Protein AF-A0A1B0F0K8-F1 (afdb_monomer)

pLDDT: mean 89.71, std 10.14, range [42.47, 98.62]

Structure (mmCIF, N/CA/C/O backbone):
data_AF-A0A1B0F0K8-F1
#
_entry.id   AF-A0A1B0F0K8-F1
#
loop_
_atom_site.group_PDB
_atom_site.id
_atom_site.type_symbol
_atom_site.label_atom_id
_atom_site.label_alt_id
_atom_site.label_comp_id
_atom_site.label_asym_id
_atom_site.label_entity_id
_atom_site.label_seq_id
_atom_site.pdbx_PDB_ins_code
_atom_site.Cartn_x
_atom_site.Cartn_y
_atom_site.Cartn_z
_atom_site.occupancy
_atom_site.B_iso_or_equiv
_atom_site.auth_seq_id
_atom_site.auth_comp_id
_atom_site.auth_asym_id
_atom_site.auth_atom_id
_atom_site.pdbx_PDB_model_num
ATOM 1 N N . MET A 1 1 ? -13.727 15.154 19.100 1.00 82.81 1 MET A N 1
ATOM 2 C CA . MET A 1 1 ? -13.568 14.903 17.652 1.00 82.81 1 MET A CA 1
ATOM 3 C C . MET A 1 1 ? -14.805 15.362 16.891 1.00 82.81 1 MET A C 1
ATOM 5 O O . MET A 1 1 ? -14.712 16.396 16.251 1.00 82.81 1 MET A O 1
ATOM 9 N N . ILE A 1 2 ? -15.970 14.728 17.078 1.00 89.94 2 ILE A N 1
ATOM 10 C CA . ILE A 1 2 ? -17.225 15.090 16.383 1.00 89.94 2 ILE A CA 1
ATOM 11 C C . ILE A 1 2 ? -17.597 16.583 16.475 1.00 89.94 2 ILE A C 1
ATOM 13 O O . ILE A 1 2 ? -17.963 17.176 15.470 1.00 89.94 2 ILE A O 1
ATOM 17 N N . GLU A 1 3 ? -17.458 17.245 17.629 1.00 91.06 3 GLU A N 1
ATOM 18 C CA . GLU A 1 3 ? -17.758 18.691 17.726 1.00 91.06 3 GLU A CA 1
ATOM 19 C C . GLU A 1 3 ? -16.834 19.572 16.865 1.00 91.06 3 GLU A C 1
ATOM 21 O O . GLU A 1 3 ? -17.256 20.600 16.334 1.00 91.06 3 GLU A O 1
ATOM 26 N N . LEU A 1 4 ? -15.578 19.157 16.672 1.00 90.75 4 LEU A N 1
ATOM 27 C CA . LEU A 1 4 ? -14.660 19.832 15.755 1.00 90.75 4 LEU A CA 1
ATOM 28 C C . LEU A 1 4 ? -15.060 19.571 14.297 1.00 90.75 4 LEU A C 1
ATOM 30 O O . LEU A 1 4 ? -15.037 20.496 13.492 1.00 90.75 4 LEU A O 1
ATOM 34 N N . GLU A 1 5 ? -15.479 18.350 13.966 1.00 88.75 5 GLU A N 1
ATOM 35 C CA . GLU A 1 5 ? -15.989 18.017 12.629 1.00 88.75 5 GLU A CA 1
ATOM 36 C C . GLU A 1 5 ? -17.256 18.807 12.294 1.00 88.75 5 GLU A C 1
ATOM 38 O O . GLU A 1 5 ? -17.310 19.439 11.243 1.00 88.75 5 GLU A O 1
ATOM 43 N N . LYS A 1 6 ? -18.218 18.893 13.224 1.00 92.81 6 LYS A N 1
ATOM 44 C CA . LYS A 1 6 ? -19.415 19.742 13.087 1.00 92.81 6 LYS A CA 1
ATOM 45 C C . LYS A 1 6 ? -19.054 21.196 12.797 1.00 92.81 6 LYS A C 1
ATOM 47 O O . LYS A 1 6 ? -19.719 21.857 12.004 1.00 92.81 6 LYS A O 1
ATOM 52 N N . LYS A 1 7 ? -17.999 21.711 13.436 1.00 94.06 7 LYS A N 1
ATOM 53 C CA . LYS A 1 7 ? -17.494 23.063 13.176 1.00 94.06 7 LYS A CA 1
ATOM 54 C C . LYS A 1 7 ? -16.867 23.176 11.783 1.00 94.06 7 LYS A C 1
ATOM 56 O O . LYS A 1 7 ? -17.118 24.168 11.105 1.00 94.06 7 LYS A O 1
ATOM 61 N N . ASN A 1 8 ? -16.076 22.189 11.368 1.00 93.56 8 ASN A N 1
ATOM 62 C CA . ASN A 1 8 ? -15.385 22.184 10.077 1.00 93.56 8 ASN A CA 1
ATOM 63 C C . ASN A 1 8 ? -16.353 22.052 8.892 1.00 9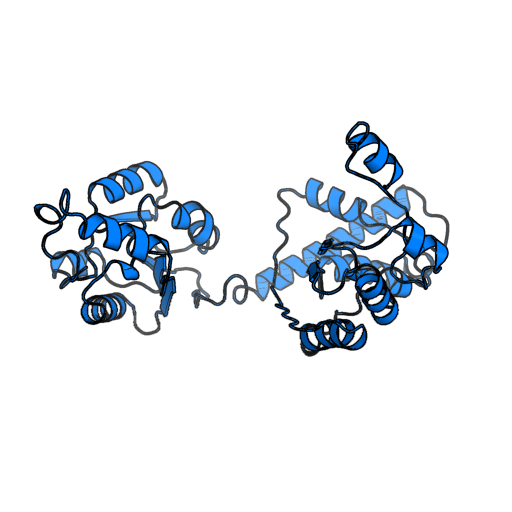3.56 8 ASN A C 1
ATOM 65 O O . ASN A 1 8 ? -16.135 22.683 7.864 1.00 93.56 8 ASN A O 1
ATOM 69 N N . PHE A 1 9 ? -17.439 21.294 9.053 1.00 93.31 9 PHE A N 1
ATOM 70 C CA . PHE A 1 9 ? -18.489 21.118 8.043 1.00 93.31 9 PHE A CA 1
ATOM 71 C C . PHE A 1 9 ? -19.683 22.063 8.234 1.00 93.31 9 PHE A C 1
ATOM 73 O O . PHE A 1 9 ? -20.750 21.864 7.649 1.00 93.31 9 PHE A O 1
ATOM 80 N N . LYS A 1 10 ? -19.531 23.121 9.040 1.00 92.69 10 LYS A N 1
ATOM 81 C CA . LYS A 1 10 ? -20.588 24.114 9.236 1.00 92.69 10 LYS A CA 1
ATOM 82 C C . LYS A 1 10 ? -20.924 24.792 7.901 1.00 92.69 10 LYS A C 1
ATOM 84 O O . LYS A 1 10 ? -20.078 25.459 7.316 1.00 92.69 10 LYS A O 1
ATOM 89 N N . GLY A 1 11 ? -22.179 24.669 7.467 1.00 92.88 11 GLY A N 1
ATOM 90 C CA . GLY A 1 11 ? -22.664 25.197 6.183 1.00 92.88 11 GLY A CA 1
ATOM 91 C C . GLY A 1 11 ? -22.640 24.186 5.031 1.00 92.88 11 GLY A C 1
ATOM 92 O O . GLY A 1 11 ? -23.011 24.533 3.914 1.00 92.88 11 GLY A O 1
ATOM 93 N N . CYS A 1 12 ? -22.229 22.940 5.281 1.00 94.06 12 CYS A N 1
ATOM 94 C CA . CYS A 1 12 ? -22.381 21.841 4.334 1.00 94.06 12 CYS A CA 1
ATOM 95 C C . CYS A 1 12 ? -23.703 21.103 4.595 1.00 94.06 12 CYS A C 1
ATOM 97 O O . CYS A 1 12 ? -23.729 20.125 5.333 1.00 94.06 12 CYS A O 1
ATOM 99 N N . ASP A 1 13 ? -24.793 21.524 3.946 1.00 94.12 13 ASP A N 1
ATOM 100 C CA . ASP A 1 13 ? -26.154 20.991 4.180 1.00 94.12 13 ASP A CA 1
ATOM 101 C C . ASP A 1 13 ? -26.323 19.484 3.891 1.00 94.12 13 ASP A C 1
ATOM 103 O O . ASP A 1 13 ? -27.336 18.884 4.239 1.00 94.12 13 ASP A O 1
ATOM 107 N N . ARG A 1 14 ? -25.336 18.863 3.234 1.00 94.06 14 ARG A N 1
ATOM 108 C CA . ARG A 1 14 ? -25.311 17.430 2.896 1.00 94.06 14 ARG A CA 1
ATOM 109 C C . ARG A 1 14 ? -24.416 16.594 3.816 1.00 94.06 14 ARG A C 1
ATOM 111 O O . ARG A 1 14 ? -24.177 15.430 3.513 1.00 94.06 14 ARG A O 1
ATOM 118 N N . VAL A 1 15 ? -23.889 17.176 4.894 1.00 93.94 15 VAL A N 1
ATOM 119 C CA . VAL A 1 15 ? -23.007 16.492 5.849 1.00 93.94 15 VAL A CA 1
ATOM 120 C C . VAL A 1 15 ? -23.616 16.562 7.245 1.00 93.94 15 VAL A C 1
ATOM 122 O O . VAL A 1 15 ? -23.884 17.641 7.766 1.00 93.94 15 VAL A O 1
ATOM 125 N N . SER A 1 16 ? -23.792 15.402 7.872 1.00 92.69 16 SER A N 1
ATOM 126 C CA . SER A 1 16 ? -24.176 15.268 9.279 1.00 92.69 16 SER A CA 1
ATOM 127 C C . SER A 1 16 ? -23.068 14.562 10.052 1.00 92.69 16 SER A C 1
ATOM 129 O O . SER A 1 16 ? -22.461 13.623 9.543 1.00 92.69 16 SER A O 1
ATOM 131 N N . CYS A 1 17 ? -22.809 14.990 11.287 1.00 93.88 17 CYS A N 1
ATOM 132 C CA . CYS A 1 17 ? -21.799 14.380 12.153 1.00 93.88 17 CYS A CA 1
ATOM 133 C C . CYS A 1 17 ? -22.466 13.868 13.432 1.00 93.88 17 CYS A C 1
ATOM 135 O O . CYS A 1 17 ? -23.046 14.651 14.188 1.00 93.88 17 CYS A O 1
ATOM 137 N N . GLU A 1 18 ? -22.344 12.571 13.692 1.00 93.06 18 GLU A N 1
ATOM 138 C CA . GLU A 1 18 ? -23.033 11.872 14.775 1.00 93.06 18 GLU A CA 1
ATOM 139 C C . GLU A 1 18 ? -22.034 11.152 15.683 1.00 93.06 18 GLU A C 1
ATOM 141 O O . GLU A 1 18 ? -21.024 10.625 15.223 1.00 93.06 18 GLU A O 1
ATOM 146 N N . VAL A 1 19 ? -22.324 11.112 16.986 1.00 93.06 19 VAL A N 1
ATOM 147 C CA . VAL A 1 19 ? -21.587 10.251 17.920 1.00 93.06 19 VAL A CA 1
ATOM 148 C C . VAL A 1 19 ? -22.237 8.873 17.888 1.00 93.06 19 VAL A C 1
ATOM 150 O O . VAL A 1 19 ? -23.424 8.739 18.197 1.00 93.06 19 VAL A O 1
ATOM 153 N N . LEU A 1 20 ? -21.460 7.857 17.520 1.00 93.75 20 LEU A N 1
ATOM 154 C CA . LEU A 1 20 ? -21.916 6.478 17.417 1.00 93.75 20 LEU A CA 1
ATOM 155 C C . LEU A 1 20 ? -20.818 5.520 17.878 1.00 93.75 20 LEU A C 1
ATOM 157 O O . LEU A 1 20 ? -19.682 5.621 17.422 1.00 93.75 20 LEU A O 1
ATOM 161 N N . ASP A 1 21 ? -21.179 4.572 18.741 1.00 94.00 21 ASP A N 1
ATOM 162 C CA . ASP A 1 21 ? -20.342 3.415 19.053 1.00 94.00 21 ASP A CA 1
ATOM 163 C C . ASP A 1 21 ? -20.849 2.203 18.267 1.00 94.00 21 ASP A C 1
ATOM 165 O O . ASP A 1 21 ? -21.848 1.575 18.629 1.00 94.00 21 ASP A O 1
ATOM 169 N N . ILE A 1 22 ? -20.163 1.899 17.165 1.00 96.06 22 ILE A N 1
ATOM 170 C CA . ILE A 1 22 ? -20.535 0.811 16.257 1.00 96.06 22 ILE A CA 1
ATOM 171 C C . ILE A 1 22 ? -20.359 -0.573 16.897 1.00 96.06 22 ILE A C 1
ATOM 173 O O . ILE A 1 22 ? -21.015 -1.515 16.466 1.00 96.06 22 ILE A O 1
ATOM 177 N N . GLY A 1 23 ? -19.519 -0.703 17.930 1.00 95.31 23 GLY A N 1
ATOM 178 C CA . GLY A 1 23 ? -19.240 -1.967 18.617 1.00 95.31 23 GLY A CA 1
ATOM 179 C C . GLY A 1 23 ? -20.294 -2.368 19.646 1.00 95.31 23 GLY A C 1
ATOM 180 O O . GLY A 1 23 ? -20.162 -3.405 20.286 1.00 95.31 23 GLY A O 1
ATOM 181 N N . THR A 1 24 ? -21.337 -1.557 19.826 1.00 95.44 24 THR A N 1
ATOM 182 C CA . THR A 1 24 ? -22.419 -1.816 20.781 1.00 95.44 24 THR A CA 1
ATOM 183 C C . THR A 1 24 ? -23.756 -1.936 20.067 1.00 95.44 24 THR A C 1
ATOM 185 O O . THR A 1 24 ? -23.932 -1.472 18.943 1.00 95.44 24 THR A O 1
ATOM 188 N N . LYS A 1 25 ? -24.744 -2.563 20.709 1.00 95.19 25 LYS A N 1
ATOM 189 C CA . LYS A 1 25 ? -26.082 -2.682 20.125 1.00 95.19 25 LYS A CA 1
ATOM 190 C C . LYS A 1 25 ? -26.710 -1.294 19.932 1.00 95.19 25 LYS A C 1
ATOM 192 O O . LYS A 1 25 ? -27.044 -0.621 20.906 1.00 95.19 25 LYS A O 1
ATOM 197 N N . ILE A 1 26 ? -26.941 -0.908 18.677 1.00 95.38 26 ILE A N 1
ATOM 198 C CA . ILE A 1 26 ? -27.631 0.341 18.332 1.00 95.38 26 ILE A CA 1
ATOM 199 C C . ILE A 1 26 ? -29.141 0.139 18.509 1.00 95.38 26 ILE A C 1
ATOM 201 O O . ILE A 1 26 ? -29.699 -0.883 18.102 1.00 95.38 26 ILE A O 1
ATOM 205 N N . SER A 1 27 ? -29.821 1.102 19.135 1.00 95.25 27 SER A N 1
ATOM 206 C CA . SER A 1 27 ? -31.276 1.047 19.302 1.00 95.25 27 SER A CA 1
ATOM 207 C C . SER A 1 27 ? -32.001 1.204 17.961 1.00 95.25 27 SER A C 1
ATOM 209 O O . SER A 1 27 ? -31.541 1.918 17.070 1.00 95.25 27 SER A O 1
ATOM 211 N N . GLU A 1 28 ? -33.180 0.591 17.825 1.00 94.12 28 GLU A N 1
ATOM 212 C CA . GLU A 1 28 ? -33.992 0.715 16.605 1.00 94.12 28 GLU A CA 1
ATOM 213 C C . GLU A 1 28 ? -34.338 2.169 16.276 1.00 94.12 28 GLU A C 1
ATOM 215 O O . GLU A 1 28 ? -34.367 2.546 15.108 1.00 94.12 28 GLU A O 1
ATOM 220 N N . GLN A 1 29 ? -34.577 2.995 17.300 1.00 95.38 29 GLN A N 1
ATOM 221 C CA . GLN A 1 29 ? -34.834 4.417 17.098 1.00 95.38 29 GLN A CA 1
ATOM 222 C C . GLN A 1 29 ? -33.603 5.117 16.516 1.00 95.38 29 GLN A C 1
ATOM 224 O O . GLN A 1 29 ? -33.733 5.827 15.528 1.00 95.38 29 GLN A O 1
ATOM 229 N N . LYS A 1 30 ? -32.401 4.855 17.050 1.00 95.38 30 LYS A N 1
ATOM 230 C CA . LYS A 1 30 ? -31.175 5.470 16.529 1.00 95.38 30 LYS A CA 1
ATOM 231 C C . LYS A 1 30 ? -30.869 5.010 15.101 1.00 95.38 30 LYS A C 1
ATOM 233 O O . LYS A 1 30 ? -30.434 5.829 14.301 1.00 95.38 30 LYS A O 1
ATOM 238 N N . LEU A 1 31 ? -31.131 3.745 14.760 1.00 94.06 31 LEU A N 1
ATOM 239 C CA . LEU A 1 31 ? -31.019 3.259 13.377 1.00 94.06 31 LEU A CA 1
ATOM 240 C C . LEU A 1 31 ? -31.997 3.985 12.441 1.00 94.06 31 LEU A C 1
ATOM 242 O O . LEU A 1 31 ? -31.607 4.394 11.353 1.00 94.06 31 LEU A O 1
ATOM 246 N N . LYS A 1 32 ? -33.248 4.198 12.872 1.00 94.25 32 LYS A N 1
ATOM 247 C CA . LYS A 1 32 ? -34.232 4.976 12.101 1.00 94.25 32 LYS A CA 1
ATOM 248 C C . LYS A 1 32 ? -33.798 6.428 11.912 1.00 94.25 32 LYS A C 1
ATOM 250 O O . LYS A 1 32 ? -33.956 6.951 10.815 1.00 94.25 32 LYS A O 1
ATOM 255 N N . ASP A 1 33 ? -33.244 7.046 12.953 1.00 94.88 33 ASP A N 1
ATOM 256 C CA . ASP A 1 33 ? -32.774 8.434 12.910 1.00 94.88 33 ASP A CA 1
ATOM 257 C C . ASP A 1 33 ? -31.558 8.598 11.982 1.00 94.88 33 ASP A C 1
ATOM 259 O O . ASP A 1 33 ? -31.454 9.598 11.278 1.00 94.88 33 ASP A O 1
ATOM 263 N N . LEU A 1 34 ? -30.645 7.617 11.965 1.00 95.06 34 LEU A N 1
ATOM 264 C CA . LEU A 1 34 ? -29.492 7.592 11.054 1.00 95.06 34 LEU A CA 1
ATOM 265 C C . LEU A 1 34 ? -29.902 7.305 9.603 1.00 95.06 34 LEU A C 1
ATOM 267 O O . LEU A 1 34 ? -29.275 7.812 8.675 1.00 95.06 34 LEU A O 1
ATOM 271 N N . GLY A 1 35 ? -30.942 6.495 9.409 1.00 95.06 35 GLY A N 1
ATOM 272 C CA . GLY A 1 35 ? -31.344 6.006 8.098 1.00 95.06 35 GLY A CA 1
ATOM 273 C C . GLY A 1 35 ? -30.415 4.910 7.571 1.00 95.06 35 GLY A C 1
ATOM 274 O O . GLY A 1 35 ? -29.741 4.213 8.327 1.00 95.06 35 GLY 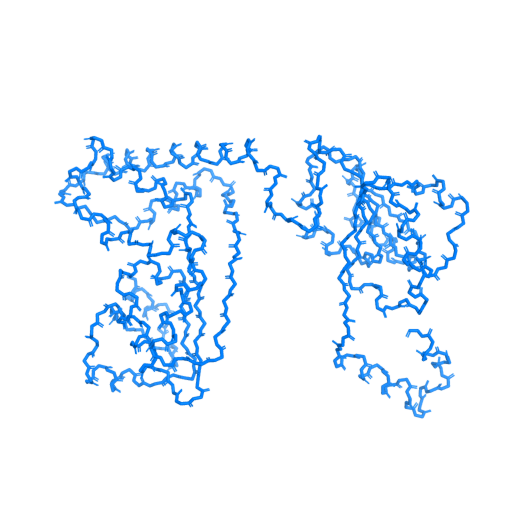A O 1
ATOM 275 N N . THR A 1 36 ? -30.421 4.732 6.249 1.00 97.19 36 THR A N 1
ATOM 276 C CA . THR A 1 36 ? -29.593 3.738 5.550 1.00 97.19 36 THR A CA 1
ATOM 277 C C . THR A 1 36 ? -28.805 4.388 4.424 1.00 97.19 36 THR A C 1
ATOM 279 O O . THR A 1 36 ? -29.229 5.388 3.838 1.00 97.19 36 THR A O 1
ATOM 282 N N . PHE A 1 37 ? -27.665 3.791 4.102 1.00 97.69 37 PHE A N 1
ATOM 283 C CA . PHE A 1 37 ? -26.666 4.330 3.195 1.00 97.69 37 PHE A CA 1
ATOM 284 C C . PHE A 1 37 ? -26.435 3.372 2.028 1.00 97.69 37 PHE A C 1
ATOM 286 O O . PHE A 1 37 ? -26.504 2.154 2.184 1.00 97.69 37 PHE A O 1
ATOM 293 N N . ASP A 1 38 ? -26.171 3.929 0.847 1.00 97.88 38 ASP A N 1
ATOM 294 C CA . ASP A 1 38 ? -25.771 3.140 -0.323 1.00 97.88 38 ASP A CA 1
ATOM 295 C C . ASP A 1 38 ? -24.350 2.573 -0.139 1.00 97.88 38 ASP A C 1
ATOM 297 O O . ASP A 1 38 ? -24.083 1.443 -0.534 1.00 97.88 38 ASP A O 1
ATOM 301 N N . HIS A 1 39 ? -23.475 3.326 0.540 1.00 97.69 39 HIS A N 1
ATOM 302 C CA . HIS A 1 39 ? -22.098 2.939 0.850 1.00 97.69 39 HIS A CA 1
ATOM 303 C C . HIS A 1 39 ? -21.762 3.271 2.308 1.00 97.69 39 HIS A C 1
ATOM 305 O O . HIS A 1 39 ? -21.989 4.400 2.752 1.00 97.69 39 HIS A O 1
ATOM 311 N N . VAL A 1 40 ? -21.166 2.326 3.038 1.00 97.62 40 VAL A N 1
ATOM 312 C CA . VAL A 1 40 ? -20.599 2.565 4.377 1.00 97.62 40 VAL A CA 1
ATOM 313 C C . VAL A 1 40 ? -19.085 2.399 4.334 1.00 97.62 40 VAL A C 1
ATOM 315 O O . VAL A 1 40 ? -18.571 1.340 3.992 1.00 97.62 40 VAL A O 1
ATOM 318 N N . MET A 1 41 ? -18.343 3.440 4.704 1.00 94.44 41 MET A N 1
ATOM 319 C CA . MET A 1 41 ? -16.879 3.421 4.655 1.00 94.44 41 MET A CA 1
ATOM 320 C C . MET A 1 41 ? -16.278 3.552 6.051 1.00 94.44 41 MET A C 1
ATOM 322 O O . MET A 1 41 ? -16.747 4.345 6.866 1.00 94.44 41 MET A O 1
ATOM 326 N N . SER A 1 42 ? -15.215 2.796 6.321 1.00 94.94 42 SER A N 1
ATOM 327 C CA . SER A 1 42 ? -14.453 2.897 7.564 1.00 94.94 42 SER A CA 1
ATOM 328 C C . SER A 1 42 ? -12.960 2.855 7.281 1.00 94.94 42 SER A C 1
ATOM 330 O O . SER A 1 42 ? -12.466 1.934 6.635 1.00 94.94 42 SER A O 1
ATOM 332 N N . PHE A 1 43 ? -12.233 3.840 7.804 1.00 91.38 43 PHE A N 1
ATOM 333 C CA . PHE A 1 43 ? -10.788 3.947 7.644 1.00 91.38 43 PHE A CA 1
ATOM 334 C C . PHE A 1 43 ? -10.132 4.017 9.013 1.00 91.38 43 PHE A C 1
ATOM 336 O O . PHE A 1 43 ? -10.382 4.933 9.791 1.00 91.38 43 PHE A O 1
ATOM 343 N N . PHE A 1 44 ? -9.288 3.034 9.301 1.00 88.25 44 PHE A N 1
ATOM 344 C CA . PHE A 1 44 ? -8.462 2.961 10.498 1.00 88.25 44 PHE A CA 1
ATOM 345 C C . PHE A 1 44 ? -9.231 3.115 11.828 1.00 88.25 44 PHE A C 1
ATOM 347 O O . PHE A 1 44 ? -8.701 3.652 12.801 1.00 88.25 44 PHE A O 1
ATOM 354 N N . CYS A 1 45 ? -10.467 2.601 11.877 1.00 89.56 45 CYS A N 1
ATOM 355 C CA . CYS A 1 45 ? -11.343 2.669 13.051 1.00 89.56 45 CYS A CA 1
ATOM 356 C C . CYS A 1 45 ? -11.681 1.286 13.641 1.00 89.56 45 CYS A C 1
ATOM 358 O O . CYS A 1 45 ? -11.556 1.070 14.844 1.00 89.56 45 CYS A O 1
ATOM 360 N N . LEU A 1 46 ? -12.069 0.309 12.819 1.00 93.25 46 LEU A N 1
ATOM 361 C CA . LEU A 1 46 ? -12.621 -0.944 13.353 1.00 93.25 46 LEU A CA 1
ATOM 362 C C . LEU A 1 46 ? -11.598 -1.823 14.088 1.00 93.25 46 LEU A C 1
ATOM 364 O O . LEU A 1 46 ? -12.011 -2.647 14.892 1.00 93.25 46 LEU A O 1
ATOM 368 N N . MET A 1 47 ? -10.284 -1.632 13.917 1.00 90.44 47 MET A N 1
ATOM 369 C CA . MET A 1 47 ? -9.273 -2.351 14.718 1.00 90.44 47 MET A CA 1
ATOM 370 C C . MET A 1 47 ? -9.332 -2.030 16.220 1.00 90.44 47 MET A C 1
ATOM 372 O O . MET A 1 47 ? -8.801 -2.790 17.027 1.00 90.44 47 MET A O 1
ATOM 376 N N . TRP A 1 48 ? -9.966 -0.916 16.593 1.00 89.50 48 TRP A N 1
ATOM 377 C CA . TRP A 1 48 ? -10.151 -0.496 17.981 1.00 89.50 48 TRP A CA 1
ATOM 378 C C . TRP A 1 48 ? -11.386 -1.131 18.630 1.00 89.50 48 TRP A C 1
ATOM 380 O O . TRP A 1 48 ? -11.564 -1.020 19.838 1.00 89.50 48 TRP A O 1
ATOM 390 N N . VAL A 1 49 ? -12.243 -1.795 17.848 1.00 92.88 49 VAL A N 1
ATOM 391 C CA . VAL A 1 49 ? -13.500 -2.371 18.333 1.00 92.88 49 VAL A CA 1
ATOM 392 C C . VAL A 1 49 ? -13.277 -3.836 18.731 1.00 92.88 49 VAL A C 1
ATOM 394 O O . VAL A 1 49 ? -12.897 -4.641 17.879 1.00 92.88 49 VAL A O 1
ATOM 397 N N . PRO A 1 50 ? -13.500 -4.235 19.993 1.00 90.88 50 PRO A N 1
ATOM 398 C CA . PRO A 1 50 ? -13.320 -5.629 20.399 1.00 90.88 50 PRO A CA 1
ATOM 399 C C . PRO A 1 50 ? -14.405 -6.550 19.823 1.00 90.88 50 PRO A C 1
ATOM 401 O O . PRO A 1 50 ? -14.091 -7.626 19.311 1.00 90.88 50 PRO A O 1
ATOM 404 N N . ASP A 1 51 ? -15.667 -6.116 19.848 1.00 94.81 51 ASP A N 1
ATOM 405 C CA . ASP A 1 51 ? -16.804 -6.886 19.336 1.00 94.81 51 ASP A CA 1
ATOM 406 C C . ASP A 1 51 ? -17.038 -6.614 17.841 1.00 94.81 51 ASP A C 1
ATOM 408 O O . ASP A 1 51 ? -17.823 -5.753 17.437 1.00 94.81 51 ASP A O 1
ATOM 412 N N . GLN A 1 52 ? -16.300 -7.347 17.006 1.00 94.81 52 GLN A N 1
ATOM 413 C CA . GLN A 1 52 ? -16.413 -7.251 15.549 1.00 94.81 52 GLN A CA 1
ATOM 414 C C . GLN A 1 52 ? -17.740 -7.798 15.014 1.00 94.81 52 GLN A C 1
ATOM 416 O O . GLN A 1 52 ? -18.206 -7.296 13.997 1.00 94.81 52 GLN A O 1
ATOM 421 N N . GLU A 1 53 ? -18.356 -8.789 15.668 1.00 96.12 53 GLU A N 1
ATOM 422 C CA . GLU A 1 53 ? -19.638 -9.346 15.208 1.00 96.12 53 GLU A CA 1
ATOM 423 C C . GLU A 1 53 ? -20.724 -8.272 15.301 1.00 96.12 53 GLU A C 1
ATOM 425 O O . GLU A 1 53 ? -21.337 -7.918 14.293 1.00 96.12 53 GLU A O 1
ATOM 430 N N . THR A 1 54 ? -20.873 -7.648 16.475 1.00 97.44 54 THR A N 1
ATOM 431 C CA . THR A 1 54 ? -21.826 -6.544 16.661 1.00 97.44 54 THR A CA 1
ATOM 432 C C . THR A 1 54 ? -21.530 -5.381 15.709 1.00 97.44 54 THR A C 1
ATOM 434 O O . THR A 1 54 ? -22.455 -4.815 15.120 1.00 97.44 54 THR A O 1
ATOM 437 N N . ALA A 1 55 ? -20.251 -5.043 15.501 1.00 97.56 55 ALA A N 1
ATOM 438 C CA . ALA A 1 55 ? -19.864 -3.981 14.576 1.00 97.56 55 ALA A CA 1
ATOM 439 C C . ALA A 1 55 ? -20.286 -4.266 13.129 1.00 97.56 55 ALA A C 1
ATOM 441 O O . ALA A 1 55 ? -20.900 -3.403 12.497 1.00 97.56 55 ALA A O 1
ATOM 442 N N . MET A 1 56 ? -20.007 -5.465 12.611 1.00 97.94 56 MET A N 1
ATOM 443 C CA . MET A 1 56 ? -20.371 -5.823 11.237 1.00 97.94 56 MET A CA 1
ATOM 444 C C . MET A 1 56 ? -21.884 -5.970 11.070 1.00 97.94 56 MET A C 1
ATOM 446 O O . MET A 1 56 ? -22.420 -5.509 10.065 1.00 97.94 56 MET A O 1
ATOM 450 N N . GLU A 1 57 ? -22.598 -6.518 12.059 1.00 97.94 57 GLU A N 1
ATOM 451 C CA . GLU A 1 57 ? -24.065 -6.554 12.048 1.00 97.94 57 GLU A CA 1
ATOM 452 C C . GLU A 1 57 ? -24.679 -5.152 11.986 1.00 97.94 57 GLU A C 1
ATOM 454 O O . GLU A 1 57 ? -25.664 -4.920 11.284 1.00 97.94 57 GLU A O 1
ATOM 459 N N . ASN A 1 58 ? -24.134 -4.208 12.753 1.00 98.19 58 ASN A N 1
ATOM 460 C CA . ASN A 1 58 ? -24.602 -2.830 12.743 1.00 98.19 58 ASN A CA 1
ATOM 461 C C . ASN A 1 58 ? -24.310 -2.146 11.407 1.00 98.19 58 ASN A C 1
ATOM 463 O O . ASN A 1 58 ? -25.187 -1.467 10.879 1.00 98.19 58 ASN A O 1
ATOM 467 N N . ILE A 1 59 ? -23.118 -2.354 10.838 1.00 98.19 59 ILE A N 1
ATOM 468 C CA . ILE A 1 59 ? -22.781 -1.861 9.497 1.00 98.19 59 ILE A CA 1
ATOM 469 C C . ILE A 1 59 ? -23.766 -2.435 8.472 1.00 98.19 59 ILE A C 1
ATOM 471 O O . ILE A 1 59 ? -24.329 -1.673 7.694 1.00 98.19 59 ILE A O 1
ATOM 475 N N . PHE A 1 60 ? -24.067 -3.735 8.528 1.00 97.94 60 PHE A N 1
ATOM 476 C CA . PHE A 1 60 ? -25.046 -4.368 7.641 1.00 97.94 60 PHE A CA 1
ATOM 477 C C . PHE A 1 60 ? -26.443 -3.745 7.762 1.00 97.94 60 PHE A C 1
ATOM 479 O O . PHE A 1 60 ? -27.065 -3.432 6.752 1.00 97.94 60 PHE A O 1
ATOM 486 N N . LYS A 1 61 ? -26.920 -3.475 8.985 1.00 97.38 61 LYS A N 1
ATOM 487 C CA . LYS A 1 61 ? -28.216 -2.803 9.228 1.00 97.38 61 LYS A CA 1
ATOM 488 C C . LYS A 1 61 ? -28.270 -1.372 8.681 1.00 97.38 61 LYS A C 1
ATOM 490 O O . LYS A 1 61 ? -29.362 -0.871 8.420 1.00 97.38 61 LYS A O 1
ATOM 495 N N . LEU A 1 62 ? -27.122 -0.710 8.547 1.00 97.56 62 LEU A N 1
ATOM 496 C CA . LEU A 1 62 ? -27.009 0.647 8.013 1.00 97.56 62 LEU A CA 1
ATOM 497 C C . LEU A 1 62 ? -26.869 0.674 6.484 1.00 97.56 62 LEU A C 1
ATOM 499 O O . LEU A 1 62 ? -27.037 1.736 5.891 1.00 97.56 62 LEU A O 1
ATOM 503 N N . VAL A 1 63 ? -26.595 -0.457 5.833 1.00 97.94 63 VAL A N 1
ATOM 504 C CA . VAL A 1 63 ? -26.471 -0.553 4.372 1.00 97.94 63 VAL A CA 1
ATOM 505 C C . VAL A 1 63 ? -27.833 -0.871 3.746 1.00 97.94 63 VAL A C 1
ATOM 507 O O . VAL A 1 63 ? -28.591 -1.712 4.231 1.00 97.94 63 VAL A O 1
ATOM 510 N N . LYS A 1 64 ? -28.180 -0.182 2.654 1.00 97.69 64 LYS A N 1
ATOM 511 C CA . LYS A 1 64 ? -29.395 -0.472 1.874 1.00 97.69 64 LYS A CA 1
ATOM 512 C C . LYS A 1 64 ? -29.301 -1.832 1.168 1.00 97.69 64 LYS A C 1
ATOM 514 O O . LYS A 1 64 ? -28.202 -2.271 0.838 1.00 97.69 64 LYS A O 1
ATOM 519 N N . PRO A 1 65 ? -30.432 -2.472 0.810 1.00 95.94 65 PRO A N 1
ATOM 520 C CA . PRO A 1 65 ? -30.409 -3.615 -0.101 1.00 95.94 65 PRO A CA 1
ATOM 521 C C . PRO A 1 65 ? -29.680 -3.271 -1.410 1.00 95.94 65 PRO A C 1
ATOM 523 O O . PRO A 1 65 ? -30.082 -2.346 -2.113 1.00 95.94 65 PRO A O 1
ATOM 526 N N . GLY A 1 66 ? -28.614 -4.011 -1.722 1.00 93.88 66 GLY A N 1
ATOM 527 C CA . GLY A 1 66 ? -27.759 -3.772 -2.893 1.00 93.88 66 GLY A CA 1
ATOM 528 C C . GLY A 1 66 ? -26.654 -2.724 -2.702 1.00 93.88 66 GLY A C 1
ATOM 529 O O . GLY A 1 66 ? -25.915 -2.476 -3.649 1.00 93.88 66 GLY A O 1
ATOM 530 N N . GLY A 1 67 ? -26.537 -2.118 -1.517 1.00 96.94 67 GLY A N 1
ATOM 531 C CA . GLY A 1 67 ? -25.404 -1.269 -1.148 1.00 96.94 67 GLY A CA 1
ATOM 532 C C . GLY A 1 67 ? -24.177 -2.074 -0.710 1.00 96.94 67 GLY A C 1
ATOM 533 O O . GLY A 1 67 ? -24.218 -3.304 -0.626 1.00 96.94 67 GLY A O 1
ATOM 534 N N . ASP A 1 68 ? -23.090 -1.372 -0.395 1.00 97.31 68 ASP A N 1
ATOM 535 C CA . ASP A 1 68 ? -21.810 -1.986 -0.032 1.00 97.31 68 ASP A CA 1
ATOM 536 C C . ASP A 1 68 ? -21.117 -1.310 1.164 1.00 97.31 68 ASP A C 1
ATOM 538 O O . ASP A 1 68 ? -21.576 -0.307 1.727 1.00 97.31 68 ASP A O 1
ATOM 542 N N . CYS A 1 69 ? -19.995 -1.900 1.580 1.00 97.69 69 CYS A N 1
ATOM 543 C CA . CYS A 1 69 ? -19.084 -1.269 2.518 1.00 97.69 69 CYS A CA 1
ATOM 544 C C . CYS A 1 69 ? -17.622 -1.410 2.090 1.00 97.69 69 CYS A C 1
ATOM 546 O O . CYS A 1 69 ? -17.218 -2.434 1.538 1.00 97.69 69 CYS A O 1
ATOM 548 N N . PHE A 1 70 ? -16.811 -0.409 2.431 1.00 96.31 70 PHE A N 1
ATOM 549 C CA . PHE A 1 70 ? -15.364 -0.432 2.237 1.00 96.31 70 PHE A CA 1
ATOM 550 C C . PHE A 1 70 ? -14.645 -0.189 3.563 1.00 96.31 70 PHE A C 1
ATOM 552 O O . PHE A 1 70 ? -14.820 0.852 4.200 1.00 96.31 70 PHE A O 1
ATOM 559 N N . ILE A 1 71 ? -13.844 -1.164 3.994 1.00 94.88 71 ILE A N 1
ATOM 560 C CA . ILE A 1 71 ? -13.200 -1.166 5.309 1.00 94.88 71 ILE A CA 1
ATOM 561 C C . ILE A 1 71 ? -11.689 -1.270 5.134 1.00 94.88 71 ILE A C 1
ATOM 563 O O . ILE A 1 71 ? -11.180 -2.230 4.563 1.00 94.88 71 ILE A O 1
ATOM 567 N N . VAL A 1 72 ? -10.972 -0.306 5.706 1.00 90.94 72 VAL A N 1
ATOM 568 C CA . VAL A 1 72 ? -9.514 -0.320 5.838 1.00 90.94 72 VAL A CA 1
ATOM 569 C C . VAL A 1 72 ? -9.169 -0.321 7.319 1.00 90.94 72 VAL A C 1
ATOM 571 O O . VAL A 1 72 ? -9.577 0.573 8.060 1.00 90.94 72 VAL A O 1
ATOM 574 N N . LEU A 1 73 ? -8.400 -1.308 7.771 1.00 90.00 73 LEU A N 1
ATOM 575 C CA . LEU A 1 73 ? -7.936 -1.398 9.155 1.00 90.00 73 LEU A CA 1
ATOM 576 C C . LEU A 1 73 ? -6.525 -1.983 9.229 1.00 90.00 73 LEU A C 1
ATOM 578 O O . LEU A 1 73 ? -6.072 -2.660 8.311 1.00 90.00 73 LEU A O 1
ATOM 582 N N . ALA A 1 74 ? -5.829 -1.719 10.334 1.00 86.62 74 ALA A N 1
ATOM 583 C CA . ALA A 1 74 ? -4.529 -2.320 10.599 1.00 86.62 74 ALA A CA 1
ATOM 584 C C . ALA A 1 74 ? -4.738 -3.662 11.306 1.00 86.62 74 ALA A C 1
ATOM 586 O O . ALA A 1 74 ? -5.298 -3.704 12.403 1.00 86.62 74 ALA A O 1
ATOM 587 N N . ALA A 1 75 ? -4.291 -4.746 10.675 1.00 85.50 75 ALA A N 1
ATOM 588 C CA . ALA A 1 75 ? -4.349 -6.074 11.273 1.00 85.50 75 ALA A CA 1
ATOM 589 C C . ALA A 1 75 ? -3.234 -6.287 12.301 1.00 85.50 75 ALA A C 1
ATOM 591 O O . ALA A 1 75 ? -3.486 -6.736 13.418 1.00 85.50 75 ALA A O 1
ATOM 592 N N . ASN A 1 76 ? -2.016 -5.902 11.922 1.00 82.62 76 ASN A N 1
ATOM 593 C CA . ASN A 1 76 ? -0.829 -5.913 12.760 1.00 82.62 76 ASN A CA 1
ATOM 594 C C . ASN A 1 76 ? -0.036 -4.611 12.547 1.00 82.62 76 ASN A C 1
ATOM 596 O O . ASN A 1 76 ? -0.126 -3.998 11.481 1.00 82.62 76 ASN A O 1
ATOM 600 N N . SER A 1 77 ? 0.704 -4.155 13.560 1.00 82.75 77 SER A N 1
ATOM 601 C CA . SER A 1 77 ? 1.504 -2.933 13.480 1.00 82.75 77 SER A CA 1
ATOM 602 C C . SER A 1 77 ? 2.570 -2.875 14.572 1.00 82.75 77 SER A C 1
ATOM 604 O O . SER A 1 77 ? 2.245 -2.872 15.758 1.00 82.75 77 SER A O 1
ATOM 606 N N . THR A 1 78 ? 3.825 -2.655 14.171 1.00 84.12 78 THR A N 1
ATOM 607 C CA . THR A 1 78 ? 4.946 -2.400 15.096 1.00 84.12 78 THR A CA 1
ATOM 608 C C . THR A 1 78 ? 4.725 -1.170 15.978 1.00 84.12 78 THR A C 1
ATOM 610 O O . THR A 1 78 ? 5.253 -1.085 17.085 1.00 84.12 78 THR A O 1
ATOM 613 N N . ILE A 1 79 ? 3.906 -0.216 15.526 1.00 86.06 79 ILE A N 1
ATOM 614 C CA . ILE A 1 79 ? 3.500 0.937 16.335 1.00 86.06 79 ILE A CA 1
ATOM 615 C C . ILE A 1 79 ? 2.632 0.483 17.504 1.00 86.06 79 ILE A C 1
ATOM 617 O O . ILE A 1 79 ? 2.826 0.935 18.629 1.00 86.06 79 ILE A O 1
ATOM 621 N N . ILE A 1 80 ? 1.683 -0.411 17.247 1.00 86.62 80 ILE A N 1
ATOM 622 C CA . ILE A 1 80 ? 0.778 -0.921 18.274 1.00 86.62 80 ILE A CA 1
ATOM 623 C C . ILE A 1 80 ? 1.521 -1.841 19.232 1.00 86.62 80 ILE A C 1
ATOM 625 O O . ILE A 1 80 ? 1.284 -1.769 20.436 1.00 86.62 80 ILE A O 1
ATOM 629 N N . ASP A 1 81 ? 2.481 -2.621 18.743 1.00 88.38 81 ASP A N 1
ATOM 630 C CA . ASP A 1 81 ? 3.375 -3.391 19.606 1.00 88.38 81 ASP A CA 1
ATOM 631 C C . ASP A 1 81 ? 4.174 -2.468 20.534 1.00 88.38 81 ASP A C 1
ATOM 633 O O . ASP A 1 81 ? 4.192 -2.684 21.742 1.00 88.38 81 ASP A O 1
ATOM 637 N N . ALA A 1 82 ? 4.743 -1.375 20.013 1.00 90.12 82 ALA A N 1
ATOM 638 C CA . ALA A 1 82 ? 5.457 -0.387 20.825 1.00 90.12 82 ALA A CA 1
ATOM 639 C C . ALA A 1 82 ? 4.551 0.338 21.836 1.00 90.12 82 ALA A C 1
ATOM 641 O O . ALA A 1 82 ? 4.982 0.661 22.942 1.00 90.12 82 ALA A O 1
ATOM 642 N N . VAL A 1 83 ? 3.295 0.611 21.473 1.00 89.69 83 VAL A N 1
ATOM 643 C CA . VAL A 1 83 ? 2.304 1.212 22.376 1.00 89.69 83 VAL A CA 1
ATOM 644 C C . VAL A 1 83 ? 1.941 0.247 23.504 1.00 89.69 83 VAL A C 1
ATOM 646 O O . VAL A 1 83 ? 1.918 0.652 24.668 1.00 89.69 83 VAL A O 1
ATOM 649 N N . THR A 1 84 ? 1.682 -1.015 23.162 1.00 90.81 84 THR A N 1
ATOM 650 C CA . THR A 1 84 ? 1.163 -2.023 24.096 1.00 90.81 84 THR A CA 1
ATOM 651 C C . THR A 1 84 ? 2.249 -2.669 24.954 1.00 90.81 84 THR A C 1
ATOM 653 O O . THR A 1 84 ? 1.975 -2.994 26.106 1.00 90.81 84 THR A O 1
ATOM 656 N N . SER A 1 85 ? 3.507 -2.709 24.501 1.00 91.81 85 SER A N 1
ATOM 657 C CA . SER A 1 85 ? 4.641 -3.149 25.328 1.00 91.81 85 SER A CA 1
ATOM 658 C C . SER A 1 85 ? 4.829 -2.280 26.574 1.00 91.81 85 SER A C 1
ATOM 660 O O . SER A 1 85 ? 5.201 -2.774 27.638 1.00 91.81 85 SER A O 1
ATOM 662 N N . VAL A 1 86 ? 4.545 -0.977 26.467 1.00 93.75 86 VAL A N 1
ATOM 663 C CA . VAL A 1 86 ? 4.592 -0.057 27.610 1.00 93.75 86 VAL A CA 1
ATOM 664 C C . VAL A 1 86 ? 3.428 -0.320 28.564 1.00 93.75 86 VAL A C 1
ATOM 666 O O . VAL A 1 86 ? 3.624 -0.280 29.774 1.00 93.75 86 VAL A O 1
ATOM 669 N N . CYS A 1 87 ? 2.246 -0.680 28.054 1.00 93.25 87 CYS A N 1
ATOM 670 C CA . CYS A 1 87 ? 1.100 -1.057 28.886 1.00 93.25 87 CYS A CA 1
ATOM 671 C C . CYS A 1 87 ? 1.359 -2.308 29.742 1.00 93.25 87 CYS A C 1
ATOM 673 O O . CYS A 1 87 ? 0.751 -2.458 30.797 1.00 93.25 87 CYS A O 1
ATOM 675 N N . GLU A 1 88 ? 2.266 -3.188 29.322 1.00 91.81 88 GLU A N 1
ATOM 676 C CA . GLU A 1 88 ? 2.649 -4.394 30.067 1.00 91.81 88 GLU A CA 1
ATOM 677 C C . GLU A 1 88 ? 3.891 -4.201 30.953 1.00 91.81 88 GLU A C 1
ATOM 679 O O . GLU A 1 88 ? 4.245 -5.088 31.737 1.00 91.81 88 GLU A O 1
ATOM 684 N N . SER A 1 89 ? 4.563 -3.048 30.868 1.00 94.25 89 SER A N 1
ATOM 685 C CA . SER A 1 89 ? 5.828 -2.840 31.570 1.00 94.25 89 SER A CA 1
ATOM 686 C C . SER A 1 89 ? 5.629 -2.806 33.094 1.00 94.25 89 SER A C 1
ATOM 688 O O . SER A 1 89 ? 4.629 -2.266 33.578 1.00 94.25 89 SER A O 1
ATOM 690 N N . PRO A 1 90 ? 6.581 -3.320 33.903 1.00 95.12 90 PRO A N 1
ATOM 691 C CA . PRO A 1 90 ? 6.453 -3.314 35.363 1.00 95.12 90 PRO A CA 1
ATOM 692 C C . PRO A 1 90 ? 6.181 -1.930 35.957 1.00 95.12 90 PRO A C 1
ATOM 694 O O . PRO A 1 90 ? 5.513 -1.835 36.983 1.00 95.12 90 PRO A O 1
ATOM 697 N N . ARG A 1 91 ? 6.686 -0.882 35.296 1.00 95.69 91 ARG A N 1
ATOM 698 C CA . ARG A 1 91 ? 6.543 0.514 35.699 1.00 95.69 91 ARG A CA 1
ATOM 699 C C . ARG A 1 91 ? 5.142 1.065 35.428 1.00 95.69 91 ARG A C 1
ATOM 701 O O . ARG A 1 91 ? 4.602 1.772 36.272 1.00 95.69 91 ARG A O 1
ATOM 708 N N . TRP A 1 92 ? 4.558 0.739 34.275 1.00 95.44 92 TRP A N 1
ATOM 709 C CA . TRP A 1 92 ? 3.334 1.386 33.794 1.00 95.44 92 TRP A CA 1
ATOM 710 C C . TRP A 1 92 ? 2.089 0.496 33.839 1.00 95.44 92 TRP A C 1
ATOM 712 O O . TRP A 1 92 ? 0.983 1.015 33.733 1.00 95.44 92 TRP A O 1
ATOM 722 N N . LYS A 1 93 ? 2.218 -0.817 34.063 1.00 94.69 93 LYS A N 1
ATOM 723 C CA . LYS A 1 93 ? 1.092 -1.771 34.026 1.00 94.69 93 LYS A CA 1
ATOM 724 C C . LYS A 1 93 ? -0.108 -1.404 34.902 1.00 94.69 93 LYS A C 1
ATOM 726 O O . LYS A 1 93 ? -1.247 -1.651 34.525 1.00 94.69 93 LYS A O 1
ATOM 731 N N . GLU A 1 94 ? 0.116 -0.768 36.051 1.00 95.62 94 GLU A N 1
ATOM 732 C CA . GLU A 1 94 ? -0.969 -0.320 36.938 1.00 95.62 94 GLU A CA 1
ATOM 733 C C . GLU A 1 94 ? -1.718 0.919 36.424 1.00 95.62 94 GLU A C 1
ATOM 735 O O . GLU A 1 94 ? -2.809 1.221 36.905 1.00 95.62 94 GLU A O 1
ATOM 740 N N . TYR A 1 95 ? -1.128 1.658 35.481 1.00 95.56 95 TYR A N 1
ATOM 741 C CA . TYR A 1 95 ? -1.745 2.797 34.797 1.00 95.56 95 TYR A CA 1
ATOM 742 C C . TYR A 1 95 ? -2.559 2.369 33.575 1.00 95.56 95 TYR A C 1
ATOM 744 O O . TYR A 1 95 ? -3.299 3.181 33.033 1.00 95.56 95 TYR A O 1
ATOM 752 N N . PHE A 1 96 ? -2.444 1.112 33.144 1.00 94.88 96 PHE A N 1
ATOM 753 C CA . PHE A 1 96 ? -3.064 0.585 31.931 1.00 94.88 96 PHE A CA 1
ATOM 754 C C . PHE A 1 96 ? -3.910 -0.666 32.217 1.00 94.88 96 PHE A C 1
ATOM 756 O O . PHE A 1 96 ? -3.958 -1.599 31.419 1.00 94.88 96 PHE A O 1
ATOM 763 N N . ILE A 1 97 ? -4.594 -0.720 33.364 1.00 94.56 97 ILE A N 1
ATOM 764 C CA . ILE A 1 97 ? -5.481 -1.851 33.679 1.00 94.56 97 ILE A CA 1
ATOM 765 C C . ILE A 1 97 ? -6.622 -1.903 32.651 1.00 94.56 97 ILE A C 1
ATOM 767 O O . ILE A 1 97 ? -7.325 -0.914 32.447 1.00 94.56 97 ILE A O 1
ATOM 771 N N . GLY A 1 98 ? -6.807 -3.063 32.014 1.00 91.62 98 GLY A N 1
ATOM 772 C CA . GLY A 1 98 ? -7.812 -3.255 30.963 1.00 91.62 98 GLY A CA 1
ATOM 773 C C . GLY A 1 98 ? -7.414 -2.668 29.606 1.00 91.62 98 GLY A C 1
ATOM 774 O O . GLY A 1 98 ? -8.279 -2.416 28.768 1.00 91.62 98 GLY A O 1
ATOM 775 N N . TRP A 1 99 ? -6.119 -2.431 29.362 1.00 91.44 99 TRP A N 1
ATOM 776 C CA . TRP A 1 99 ? -5.652 -1.906 28.077 1.00 91.44 99 TRP A CA 1
ATOM 777 C C . TRP A 1 99 ? -6.017 -2.810 26.897 1.00 91.44 99 TRP A C 1
ATOM 779 O O . TRP A 1 99 ? -6.168 -2.297 25.794 1.00 91.44 99 TRP A O 1
ATOM 789 N N . GLN A 1 100 ? -6.193 -4.117 27.109 1.00 90.25 100 GLN A N 1
ATOM 790 C CA . GLN A 1 100 ? -6.564 -5.072 26.064 1.00 90.25 100 GLN A CA 1
ATOM 791 C C . GLN A 1 100 ? -7.941 -4.773 25.465 1.00 90.25 100 GLN A C 1
ATOM 793 O O . GLN A 1 100 ? -8.116 -4.936 24.264 1.00 90.25 100 GLN A O 1
ATOM 798 N N . ASP A 1 101 ? -8.891 -4.278 26.261 1.00 87.69 101 ASP A N 1
ATOM 799 C CA . ASP A 1 101 ? -10.213 -3.887 25.753 1.00 87.69 101 ASP A CA 1
ATOM 800 C C . ASP A 1 101 ? -10.139 -2.587 24.943 1.00 87.69 101 ASP A C 1
ATOM 802 O O . ASP A 1 101 ? -10.948 -2.345 24.051 1.00 87.69 101 ASP A O 1
ATOM 806 N N . PHE A 1 102 ? -9.160 -1.736 25.257 1.00 88.00 102 PHE A N 1
ATOM 807 C CA . PHE A 1 102 ? -8.963 -0.441 24.614 1.00 88.00 102 PHE A CA 1
ATOM 808 C C . PHE A 1 102 ? -8.102 -0.531 23.339 1.00 88.00 102 PHE A C 1
ATOM 810 O O . PHE A 1 102 ? -8.407 0.101 22.332 1.00 88.00 102 PHE A O 1
ATOM 817 N N . TYR A 1 103 ? -7.052 -1.353 23.355 1.00 88.94 103 TYR A N 1
ATOM 818 C CA . TYR A 1 103 ? -6.199 -1.691 22.213 1.00 88.94 103 TYR A CA 1
ATOM 819 C C . TYR A 1 103 ? -6.513 -3.111 21.713 1.00 88.94 103 TYR A C 1
ATOM 821 O O . TYR A 1 103 ? -5.613 -3.952 21.593 1.00 88.94 103 TYR A O 1
ATOM 829 N N . ALA A 1 104 ? -7.790 -3.362 21.405 1.00 87.12 104 ALA A N 1
ATOM 830 C CA . ALA A 1 104 ? -8.322 -4.688 21.090 1.00 87.12 104 ALA A CA 1
ATOM 831 C C . ALA A 1 104 ? -7.598 -5.402 19.939 1.00 87.12 104 ALA A C 1
ATOM 833 O O . ALA A 1 104 ? -7.234 -6.567 20.085 1.00 87.12 104 ALA A O 1
ATOM 834 N N . PHE A 1 105 ? -7.376 -4.717 18.806 1.00 87.94 105 PHE A N 1
ATOM 835 C CA . PHE A 1 105 ? -6.683 -5.239 17.617 1.00 87.94 105 PHE A CA 1
ATOM 836 C C . PHE A 1 105 ? -7.012 -6.719 17.334 1.00 87.94 105 PHE A C 1
ATOM 838 O O . PHE A 1 105 ? -6.131 -7.582 17.368 1.00 87.94 105 PHE A O 1
ATOM 845 N N . PRO A 1 106 ? -8.283 -7.053 17.041 1.00 87.38 106 PRO A N 1
ATOM 846 C CA . PRO A 1 106 ? -8.745 -8.443 17.005 1.00 87.38 106 PRO A CA 1
ATOM 847 C C . PRO A 1 106 ? -8.139 -9.274 15.860 1.00 87.38 106 PRO A C 1
ATOM 849 O O . PRO A 1 106 ? -8.372 -10.482 15.784 1.00 87.38 106 PRO A O 1
ATOM 852 N N . TYR A 1 107 ? -7.352 -8.652 14.982 1.00 86.19 107 TYR A N 1
ATOM 853 C CA . TYR A 1 107 ? -6.795 -9.223 13.759 1.00 86.19 107 TYR A CA 1
ATOM 854 C C . TYR A 1 107 ? -5.288 -9.539 13.828 1.00 86.19 107 TYR A C 1
ATOM 856 O O . TYR A 1 107 ? -4.731 -9.904 12.799 1.00 86.19 107 TYR A O 1
ATOM 864 N N . ARG A 1 108 ? -4.627 -9.444 14.998 1.00 79.75 108 ARG A N 1
ATOM 865 C CA . ARG A 1 108 ? -3.151 -9.567 15.128 1.00 79.75 108 ARG A CA 1
ATOM 866 C C . ARG A 1 108 ? -2.530 -10.861 14.581 1.00 79.75 108 ARG A C 1
ATOM 868 O O . ARG A 1 108 ? -1.350 -10.863 14.246 1.00 79.75 108 ARG A O 1
ATOM 875 N N . LYS A 1 109 ? -3.282 -11.964 14.512 1.00 79.19 109 LYS A N 1
ATOM 876 C CA . LYS A 1 109 ? -2.792 -13.247 13.980 1.00 79.19 109 LYS A CA 1
ATOM 877 C C . LYS A 1 109 ? -2.879 -13.262 12.452 1.00 79.19 109 LYS A C 1
ATOM 879 O O . LYS A 1 109 ? -3.937 -13.581 11.915 1.00 79.19 109 LYS A O 1
ATOM 884 N N . LEU A 1 110 ? -1.767 -12.924 11.792 1.00 71.00 110 LEU A N 1
ATOM 885 C CA . LEU A 1 110 ? -1.689 -12.702 10.340 1.00 71.00 110 LEU A CA 1
ATOM 886 C C . LEU A 1 110 ? -2.213 -13.872 9.497 1.00 71.00 110 LEU A C 1
ATOM 888 O O . LEU A 1 110 ? -2.989 -13.635 8.572 1.00 71.00 110 LEU A O 1
ATOM 892 N N . ASP A 1 111 ? -1.871 -15.111 9.861 1.00 75.88 111 ASP A N 1
ATOM 893 C CA . ASP A 1 111 ? -2.255 -16.315 9.105 1.00 75.88 111 ASP A CA 1
ATOM 894 C C . ASP A 1 111 ? -3.777 -16.496 8.985 1.00 75.88 111 ASP A C 1
ATOM 896 O O . ASP A 1 111 ? -4.268 -17.086 8.028 1.00 75.88 111 ASP A O 1
ATOM 900 N N . GLU A 1 112 ? -4.541 -15.944 9.930 1.00 83.25 112 GLU A N 1
ATOM 901 C CA . GLU A 1 112 ? -6.001 -16.060 9.984 1.00 83.25 112 GLU A CA 1
ATOM 902 C C . GLU A 1 112 ? -6.705 -14.721 9.705 1.00 83.25 112 GLU A C 1
ATOM 904 O O . GLU A 1 112 ? -7.934 -14.673 9.637 1.00 83.25 112 GLU A O 1
ATOM 909 N N . THR A 1 113 ? -5.967 -13.612 9.555 1.00 86.06 113 THR A N 1
ATOM 910 C CA . THR A 1 113 ? -6.526 -12.250 9.486 1.00 86.06 113 THR A CA 1
ATOM 911 C C . THR A 1 113 ? -7.593 -12.122 8.404 1.00 86.06 113 THR A C 1
ATOM 913 O O . THR A 1 113 ? -8.698 -11.644 8.679 1.00 86.06 113 THR A O 1
ATOM 916 N N . LYS A 1 114 ? -7.262 -12.541 7.176 1.00 89.00 114 LYS A N 1
ATOM 917 C CA . LYS A 1 114 ? -8.140 -12.395 6.009 1.00 89.00 114 LYS A CA 1
ATOM 918 C C . LYS A 1 114 ? -9.406 -13.231 6.181 1.00 89.00 114 LYS A C 1
ATOM 920 O O . LYS A 1 114 ? -10.508 -12.700 6.062 1.00 89.00 114 LYS A O 1
ATOM 925 N N . GLU A 1 115 ? -9.263 -14.509 6.525 1.00 91.19 115 GLU A N 1
ATOM 926 C CA . GLU A 1 115 ? -10.405 -15.401 6.761 1.00 91.19 115 GLU A CA 1
ATOM 927 C C . GLU A 1 115 ? -11.295 -14.911 7.901 1.00 91.19 115 GLU A C 1
ATOM 929 O O . GLU A 1 115 ? -12.519 -14.901 7.766 1.00 91.19 115 GLU A O 1
ATOM 934 N N . LYS A 1 116 ? -10.698 -14.432 8.994 1.00 91.62 116 LYS A N 1
ATOM 935 C CA . LYS A 1 116 ? -11.426 -13.901 10.146 1.00 91.62 116 LYS A CA 1
ATOM 936 C C . LYS A 1 116 ? -12.256 -12.668 9.784 1.00 91.62 116 LYS A C 1
ATOM 938 O O . LYS A 1 116 ? -13.435 -12.620 10.125 1.00 91.62 116 LYS A O 1
ATOM 943 N N . GLY A 1 117 ? -11.677 -11.702 9.067 1.00 92.19 117 GLY A N 1
ATOM 944 C CA . GLY A 1 117 ? -12.401 -10.511 8.604 1.00 92.19 117 GLY A CA 1
ATOM 945 C C . GLY A 1 117 ? -13.546 -10.852 7.651 1.00 92.19 117 GLY A C 1
ATOM 946 O O . GLY A 1 117 ? -14.672 -10.396 7.845 1.00 92.19 117 GLY A O 1
ATOM 947 N N . MET A 1 118 ? -13.291 -11.727 6.671 1.00 94.69 118 MET A N 1
ATOM 948 C CA . MET A 1 118 ? -14.330 -12.189 5.744 1.00 94.69 118 MET A CA 1
ATOM 949 C C . MET A 1 118 ? -15.450 -12.945 6.465 1.00 94.69 118 MET A C 1
ATOM 951 O O . MET A 1 118 ? -16.618 -12.808 6.104 1.00 94.69 118 MET A O 1
ATOM 955 N N . LYS A 1 119 ? -15.119 -13.719 7.506 1.00 95.69 119 LYS A N 1
ATOM 956 C CA . LYS A 1 119 ? -16.105 -14.439 8.314 1.00 95.69 119 LYS A CA 1
ATOM 957 C C . LYS A 1 119 ? -17.051 -13.488 9.047 1.00 95.69 119 LYS A C 1
ATOM 959 O O . LYS A 1 119 ? -18.252 -13.723 8.988 1.00 95.69 119 LYS A O 1
ATOM 964 N N . PHE A 1 120 ? -16.548 -12.420 9.671 1.00 96.56 120 PHE A N 1
ATOM 965 C CA . PHE A 1 120 ? -17.407 -11.431 10.337 1.00 96.56 120 PHE A CA 1
ATOM 966 C C . PHE A 1 120 ? -18.381 -10.760 9.359 1.00 96.56 120 PHE A C 1
ATOM 968 O O . PHE A 1 12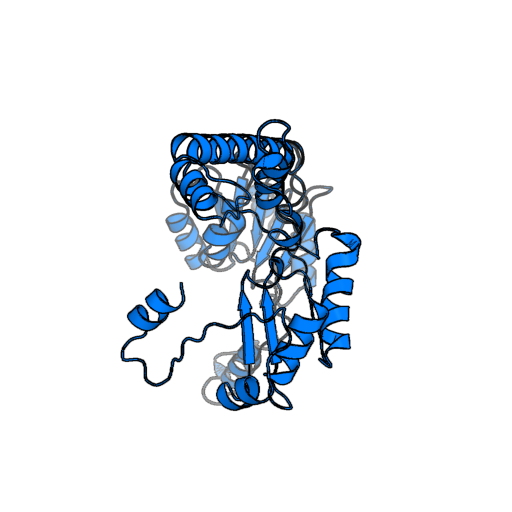0 ? -19.575 -10.673 9.630 1.00 96.56 120 PHE A O 1
ATOM 975 N N . LEU A 1 121 ? -17.898 -10.359 8.178 1.00 97.00 121 LEU A N 1
ATOM 976 C CA . LEU A 1 121 ? -18.755 -9.781 7.137 1.00 97.00 121 LEU A CA 1
ATOM 977 C C . LEU A 1 121 ? -19.822 -10.773 6.657 1.00 97.00 121 LEU A C 1
ATOM 979 O O . LEU A 1 121 ? -20.996 -10.422 6.540 1.00 97.00 121 LEU A O 1
ATOM 983 N N . LYS A 1 122 ? -19.433 -12.032 6.430 1.00 97.69 122 LYS A N 1
ATOM 984 C CA . LYS A 1 122 ? -20.357 -13.087 6.004 1.00 97.69 122 LYS A CA 1
ATOM 985 C C . LYS A 1 122 ? -21.421 -13.379 7.063 1.00 97.69 122 LYS A C 1
ATOM 987 O O . LYS A 1 122 ? -22.586 -13.539 6.714 1.00 97.69 122 LYS A O 1
ATOM 992 N N . ASN A 1 123 ? -21.031 -13.438 8.336 1.00 98.00 123 ASN A N 1
ATOM 993 C CA . ASN A 1 123 ? -21.947 -13.657 9.456 1.00 98.00 123 ASN A CA 1
ATOM 994 C C . ASN A 1 123 ? -22.974 -12.525 9.581 1.00 98.00 123 ASN A C 1
ATOM 996 O O . ASN A 1 123 ? -24.147 -12.797 9.821 1.00 98.00 123 ASN A O 1
ATOM 1000 N N . ALA A 1 124 ? -22.553 -11.280 9.347 1.00 97.62 124 ALA A N 1
ATOM 1001 C CA . ALA A 1 124 ? -23.447 -10.127 9.335 1.00 97.62 124 ALA A CA 1
ATOM 1002 C C . ALA A 1 124 ? -24.448 -10.133 8.163 1.00 97.62 124 ALA A C 1
ATOM 1004 O O . ALA A 1 124 ? -25.483 -9.479 8.253 1.00 97.62 124 ALA A O 1
ATOM 1005 N N . GLY A 1 125 ? -24.166 -10.882 7.089 1.00 97.62 125 GLY A N 1
ATOM 1006 C CA . GLY A 1 125 ? -25.046 -11.040 5.928 1.00 97.62 125 GLY A CA 1
ATOM 1007 C C . GLY A 1 125 ? -24.500 -10.465 4.620 1.00 97.62 125 GLY A C 1
ATOM 1008 O O . GLY A 1 125 ? -25.193 -10.526 3.603 1.00 97.62 125 GLY A O 1
ATOM 1009 N N . PHE A 1 126 ? -23.275 -9.929 4.608 1.00 97.75 126 PHE A N 1
ATOM 1010 C CA . PHE A 1 126 ? -22.651 -9.453 3.374 1.00 97.75 126 PHE A CA 1
ATOM 1011 C C . PHE A 1 126 ? -22.327 -10.607 2.419 1.00 97.75 126 PHE A C 1
ATOM 1013 O O . PHE A 1 126 ? -21.968 -11.717 2.824 1.00 97.75 126 PHE A O 1
ATOM 1020 N N . VAL A 1 127 ? -22.422 -10.309 1.126 1.00 95.94 127 VAL A N 1
ATOM 1021 C CA . VAL A 1 127 ? -22.077 -11.200 0.011 1.00 95.94 127 VAL A CA 1
ATOM 1022 C C . VAL A 1 127 ? -20.988 -10.553 -0.850 1.00 95.94 127 VAL A C 1
ATOM 1024 O O . VAL A 1 127 ? -20.619 -9.407 -0.607 1.00 95.94 127 VAL A O 1
ATOM 1027 N N . ASP A 1 128 ? -20.430 -11.301 -1.808 1.00 95.12 128 ASP A N 1
ATOM 1028 C CA . ASP A 1 128 ? -19.391 -10.820 -2.739 1.00 95.12 128 ASP A CA 1
ATOM 1029 C C . ASP A 1 128 ? -18.165 -10.183 -2.055 1.00 95.12 128 ASP A C 1
ATOM 1031 O O . ASP A 1 128 ? -17.578 -9.203 -2.513 1.00 95.12 128 ASP A O 1
ATOM 1035 N N . ILE A 1 129 ? -17.758 -10.779 -0.934 1.00 96.31 129 ILE A N 1
ATOM 1036 C CA . ILE A 1 129 ? -16.697 -10.261 -0.073 1.00 96.31 129 ILE A CA 1
ATOM 1037 C C . ILE A 1 129 ? -15.328 -10.476 -0.723 1.00 96.31 129 ILE A C 1
ATOM 1039 O O . ILE A 1 129 ? -14.949 -11.598 -1.068 1.00 96.31 129 ILE A O 1
ATOM 1043 N N . LYS A 1 130 ? -14.548 -9.397 -0.801 1.00 92.38 130 LYS A N 1
ATOM 1044 C CA . LYS A 1 130 ? -13.125 -9.416 -1.149 1.00 92.38 130 LYS A CA 1
ATOM 1045 C C . LYS A 1 130 ? -12.329 -8.780 -0.021 1.00 92.38 130 LYS A C 1
ATOM 1047 O O . LYS A 1 130 ? -12.769 -7.810 0.588 1.00 92.38 130 LYS A O 1
ATOM 1052 N N . ALA A 1 131 ? -11.160 -9.335 0.253 1.00 88.81 131 ALA A N 1
ATOM 1053 C CA . ALA A 1 131 ? -10.249 -8.814 1.256 1.00 88.81 131 ALA A CA 1
ATOM 1054 C C . ALA A 1 131 ? -8.820 -9.037 0.785 1.00 88.81 131 ALA A C 1
ATOM 1056 O O . ALA A 1 131 ? -8.497 -10.126 0.312 1.00 88.81 131 ALA A O 1
ATOM 1057 N N . ASP A 1 132 ? -7.967 -8.043 0.975 1.00 86.81 132 ASP A N 1
ATOM 1058 C CA . ASP A 1 132 ? -6.544 -8.128 0.683 1.00 86.81 132 ASP A CA 1
ATOM 1059 C C . ASP A 1 132 ? -5.758 -7.744 1.928 1.00 86.81 132 ASP A C 1
ATOM 1061 O O . ASP A 1 132 ? -6.161 -6.870 2.699 1.00 86.81 132 ASP A O 1
ATOM 1065 N N . LEU A 1 133 ? -4.646 -8.440 2.138 1.00 81.94 133 LEU A N 1
ATOM 1066 C CA . LEU A 1 133 ? -3.700 -8.123 3.192 1.00 81.94 133 LEU A CA 1
ATOM 1067 C C . LEU A 1 133 ? -2.490 -7.477 2.531 1.00 81.94 133 LEU A C 1
ATOM 1069 O O . LEU A 1 133 ? -1.855 -8.085 1.675 1.00 81.94 133 LEU A O 1
ATOM 1073 N N . MET A 1 134 ? -2.198 -6.241 2.921 1.00 79.25 134 MET A N 1
ATOM 1074 C CA . MET A 1 134 ? -1.067 -5.485 2.399 1.00 79.25 134 MET A CA 1
ATOM 1075 C C . MET A 1 134 ? -0.169 -5.047 3.547 1.00 79.25 134 MET A C 1
ATOM 1077 O O . MET A 1 134 ? -0.646 -4.512 4.551 1.00 79.25 134 MET A O 1
ATOM 1081 N N . THR A 1 135 ? 1.135 -5.230 3.372 1.00 77.25 135 THR A N 1
ATOM 1082 C CA . THR A 1 135 ? 2.140 -4.663 4.269 1.00 77.25 135 THR A CA 1
ATOM 1083 C C . THR A 1 135 ? 2.380 -3.213 3.878 1.00 77.25 135 THR A C 1
ATOM 1085 O O . THR A 1 135 ? 2.627 -2.905 2.714 1.00 77.25 135 THR A O 1
ATOM 1088 N N . ASN A 1 136 ? 2.302 -2.303 4.849 1.00 70.69 136 ASN A N 1
ATOM 1089 C CA . ASN A 1 136 ? 2.572 -0.890 4.624 1.00 70.69 136 ASN A CA 1
ATOM 1090 C C . ASN A 1 136 ? 3.619 -0.380 5.616 1.00 70.69 136 ASN A C 1
ATOM 1092 O O . ASN A 1 136 ? 3.555 -0.656 6.815 1.00 70.69 136 ASN A O 1
ATOM 1096 N N . TYR A 1 137 ? 4.573 0.395 5.106 1.00 70.75 137 TYR A N 1
ATOM 1097 C CA . TYR A 1 137 ? 5.703 0.910 5.863 1.00 70.75 137 TYR A CA 1
ATOM 1098 C C . TYR A 1 137 ? 5.510 2.394 6.150 1.00 70.75 137 TYR A C 1
ATOM 1100 O O . TYR A 1 137 ? 5.713 3.247 5.285 1.00 70.75 137 TYR A O 1
ATOM 1108 N N . ILE A 1 138 ? 5.177 2.718 7.399 1.00 70.19 138 ILE A N 1
ATOM 1109 C CA . ILE A 1 138 ? 5.060 4.110 7.837 1.00 70.19 138 ILE A CA 1
ATOM 1110 C C . ILE A 1 138 ? 6.465 4.702 7.986 1.00 70.19 138 ILE A C 1
ATOM 1112 O O . ILE A 1 138 ? 7.212 4.364 8.907 1.00 70.19 138 ILE A O 1
ATOM 1116 N N . LYS A 1 139 ? 6.821 5.613 7.074 1.00 73.19 139 LYS A N 1
ATOM 1117 C CA . LYS A 1 139 ? 8.042 6.418 7.159 1.00 73.19 139 LYS A CA 1
ATOM 1118 C C . LYS A 1 139 ? 7.719 7.767 7.794 1.00 73.19 139 LYS A C 1
ATOM 1120 O O . LYS A 1 139 ? 7.008 8.577 7.209 1.00 73.19 139 LYS A O 1
ATOM 1125 N N . PHE A 1 140 ? 8.285 8.019 8.968 1.00 75.25 140 PHE A N 1
ATOM 1126 C CA . PHE A 1 140 ? 8.293 9.356 9.556 1.00 75.25 140 PHE A CA 1
ATOM 1127 C C . PHE A 1 140 ? 9.393 10.195 8.896 1.00 75.25 140 PHE A C 1
ATOM 1129 O O . PHE A 1 140 ? 10.520 9.726 8.732 1.00 75.25 140 PHE A O 1
ATOM 1136 N N . LEU A 1 141 ? 9.061 11.424 8.508 1.00 74.06 141 LEU A N 1
ATOM 1137 C CA . LEU A 1 141 ? 9.975 12.385 7.888 1.00 74.06 141 LEU A CA 1
ATOM 1138 C C . LEU A 1 141 ? 10.941 13.001 8.908 1.00 74.06 141 LEU A C 1
ATOM 1140 O O . LEU A 1 141 ? 12.034 13.421 8.541 1.00 74.06 141 LEU A O 1
ATOM 1144 N N . SER A 1 142 ? 10.548 13.042 10.182 1.00 81.94 142 SER A N 1
ATOM 1145 C CA . SER A 1 142 ? 11.360 13.541 11.291 1.00 81.94 142 SER A CA 1
ATOM 1146 C C . SER A 1 142 ? 11.012 12.831 12.601 1.00 81.94 142 SER A C 1
ATOM 1148 O O . SER A 1 142 ? 9.939 12.232 12.741 1.00 81.94 142 SER A O 1
ATOM 1150 N N . ASP A 1 143 ? 11.902 12.925 13.591 1.00 84.31 143 ASP A N 1
ATOM 1151 C CA . ASP A 1 143 ? 11.602 12.449 14.945 1.00 84.31 143 ASP A CA 1
ATOM 1152 C C . ASP A 1 143 ? 10.469 13.245 15.596 1.00 84.31 143 ASP A C 1
ATOM 1154 O O . ASP A 1 143 ? 9.667 12.673 16.326 1.00 84.31 143 ASP A O 1
ATOM 1158 N N . GLU A 1 144 ? 10.327 14.530 15.268 1.00 88.19 144 GLU A N 1
ATOM 1159 C CA . GLU A 1 144 ? 9.195 15.343 15.718 1.00 88.19 144 GLU A CA 1
ATOM 1160 C C . GLU A 1 144 ? 7.863 14.782 15.202 1.00 88.19 144 GLU A C 1
ATOM 1162 O O . GLU A 1 144 ? 6.918 14.628 15.972 1.00 88.19 144 GLU A O 1
ATOM 1167 N N . GLN A 1 145 ? 7.788 14.393 13.924 1.00 84.75 145 GLN A N 1
ATOM 1168 C CA . GLN A 1 145 ? 6.579 13.779 13.374 1.00 84.75 145 GLN A CA 1
ATOM 1169 C C . GLN A 1 145 ? 6.254 12.454 14.076 1.00 84.75 145 GLN A C 1
ATOM 1171 O O . GLN A 1 145 ? 5.091 12.175 14.362 1.00 84.75 145 GLN A O 1
ATOM 1176 N N . LYS A 1 146 ? 7.280 11.651 14.380 1.00 86.31 146 LYS A N 1
ATOM 1177 C CA . LYS A 1 146 ? 7.143 10.389 15.120 1.00 86.31 146 LYS A CA 1
ATOM 1178 C C . LYS A 1 146 ? 6.617 10.623 16.539 1.00 86.31 146 LYS A C 1
ATOM 1180 O O . LYS A 1 146 ? 5.697 9.927 16.963 1.00 86.31 146 LYS A O 1
ATOM 1185 N N . VAL A 1 147 ? 7.166 11.615 17.247 1.00 89.12 147 VAL A N 1
ATOM 1186 C CA . VAL A 1 147 ? 6.699 12.036 18.577 1.00 89.12 147 VAL A CA 1
ATOM 1187 C C . VAL A 1 147 ? 5.242 12.475 18.492 1.00 89.12 147 VAL A C 1
ATOM 1189 O O . VAL A 1 147 ? 4.406 11.904 19.178 1.00 89.12 147 VAL A O 1
ATOM 1192 N N . ASN A 1 148 ? 4.917 13.413 17.602 1.00 88.81 148 ASN A N 1
ATOM 1193 C CA . ASN A 1 148 ? 3.563 13.946 17.451 1.00 88.81 148 ASN A CA 1
ATOM 1194 C C . ASN A 1 148 ? 2.537 12.850 17.138 1.00 88.81 148 ASN A C 1
ATOM 1196 O O . ASN A 1 148 ? 1.425 12.880 17.661 1.00 88.81 148 ASN A O 1
ATOM 1200 N N . PHE A 1 149 ? 2.912 11.864 16.319 1.00 88.12 149 PHE A N 1
ATOM 1201 C CA . PHE A 1 149 ? 2.059 10.723 16.005 1.00 88.12 149 PHE A CA 1
ATOM 1202 C C . PHE A 1 149 ? 1.820 9.809 17.214 1.00 88.12 149 PHE A C 1
ATOM 1204 O O . PHE A 1 149 ? 0.691 9.406 17.469 1.00 88.12 149 PHE A O 1
ATOM 1211 N N . LEU A 1 150 ? 2.857 9.480 17.987 1.00 88.06 150 LEU A N 1
ATOM 1212 C CA . LEU A 1 150 ? 2.691 8.648 19.184 1.00 88.06 150 LEU A CA 1
ATOM 1213 C C . LEU A 1 150 ? 1.977 9.388 20.321 1.00 88.06 150 LEU A C 1
ATOM 1215 O O . LEU A 1 150 ? 1.240 8.758 21.075 1.00 88.06 150 LEU A O 1
ATOM 1219 N N . SER A 1 151 ? 2.155 10.705 20.423 1.00 87.19 151 SER A N 1
ATOM 1220 C CA . SER A 1 151 ? 1.447 11.559 21.382 1.00 87.19 151 SER A CA 1
ATOM 1221 C C . SER A 1 151 ? -0.035 11.731 21.049 1.00 87.19 151 SER A C 1
ATOM 1223 O O . SER A 1 151 ? -0.822 12.035 21.938 1.00 87.19 151 SER A O 1
ATOM 1225 N N . SER A 1 152 ? -0.436 11.561 19.783 1.00 85.56 152 SER A N 1
ATOM 1226 C CA . SER A 1 152 ? -1.848 11.633 19.385 1.00 85.56 152 SER A CA 1
ATOM 1227 C C . SER A 1 152 ? -2.599 10.315 19.580 1.00 85.56 152 SER A C 1
ATOM 1229 O O . SER A 1 152 ? -3.830 10.302 19.497 1.00 85.56 152 SER A O 1
ATOM 1231 N N . MET A 1 153 ? -1.885 9.219 19.863 1.00 84.19 153 MET A N 1
ATOM 1232 C CA . MET A 1 153 ? -2.508 7.940 20.188 1.00 84.19 153 MET A CA 1
ATOM 1233 C C . MET A 1 153 ? -3.318 8.080 21.476 1.00 84.19 153 MET A C 1
ATOM 1235 O O . MET A 1 153 ? -2.781 8.525 22.495 1.00 84.19 153 MET A O 1
ATOM 1239 N N . PRO A 1 154 ? -4.604 7.704 21.461 1.00 80.31 154 PRO A N 1
ATOM 1240 C CA . PRO A 1 154 ? -5.451 7.907 22.618 1.00 80.31 154 PRO A CA 1
ATOM 1241 C C . PRO A 1 154 ? -4.976 6.996 23.755 1.00 80.31 154 PRO A C 1
ATOM 1243 O O . PRO A 1 154 ? -4.674 5.832 23.528 1.00 80.31 154 PRO A O 1
ATOM 1246 N N . ASN A 1 155 ? -4.907 7.510 24.983 1.00 85.81 155 ASN A N 1
ATOM 1247 C CA . ASN A 1 155 ? -4.546 6.731 26.167 1.00 85.81 155 ASN A CA 1
ATOM 1248 C C . ASN A 1 155 ? -5.733 6.665 27.126 1.00 85.81 155 ASN A C 1
ATOM 1250 O O . ASN A 1 155 ? -6.273 7.695 27.528 1.00 85.81 155 ASN A O 1
ATOM 1254 N N . LYS A 1 156 ? -6.112 5.452 27.534 1.00 88.56 156 LYS A N 1
ATOM 1255 C CA . LYS A 1 156 ? -7.076 5.234 28.614 1.00 88.56 156 LYS A CA 1
ATOM 1256 C C . LYS A 1 156 ? -6.333 4.783 29.866 1.00 88.56 156 LYS A C 1
ATOM 1258 O O . LYS A 1 156 ? -6.094 3.593 30.051 1.00 88.56 156 LYS A O 1
ATOM 1263 N N . PHE A 1 157 ? -5.944 5.748 30.696 1.00 93.06 157 PHE A N 1
ATOM 1264 C CA . PHE A 1 157 ? -5.270 5.462 31.958 1.00 93.06 157 PHE A CA 1
ATOM 1265 C C . PHE A 1 157 ? -6.265 5.004 33.033 1.00 93.06 157 PHE A C 1
ATOM 1267 O O . PHE A 1 157 ? -7.359 5.555 33.151 1.00 93.06 157 PHE A O 1
ATOM 1274 N N . SER A 1 158 ? -5.883 4.011 33.838 1.00 92.50 158 SER A N 1
ATOM 1275 C CA . SER A 1 158 ? -6.668 3.521 34.982 1.00 92.50 158 SER A CA 1
ATOM 1276 C C . SER A 1 158 ? -6.477 4.346 36.260 1.00 92.50 158 SER A C 1
ATOM 1278 O O . SER A 1 158 ? -7.214 4.151 37.225 1.00 92.50 158 SER A O 1
ATOM 1280 N N . LYS A 1 159 ? -5.507 5.266 36.279 1.00 92.12 159 LYS A N 1
ATOM 1281 C CA . LYS A 1 159 ? -5.266 6.241 37.353 1.00 92.12 159 LYS A CA 1
ATOM 1282 C C . LYS A 1 159 ? -4.733 7.553 36.772 1.00 92.12 159 LYS A C 1
ATOM 1284 O O . LYS A 1 159 ? -4.410 7.609 35.588 1.00 92.12 159 LYS A O 1
ATOM 1289 N N . GLU A 1 160 ? -4.690 8.601 37.590 1.00 93.88 160 GLU A N 1
ATOM 1290 C CA . GLU A 1 160 ? -4.180 9.915 37.184 1.00 93.88 160 GLU A CA 1
ATOM 1291 C C . GLU A 1 160 ? -2.716 9.824 36.728 1.00 93.88 160 GLU A C 1
ATOM 1293 O O . GLU A 1 160 ? -1.924 9.072 37.298 1.00 93.88 160 GLU A O 1
ATOM 1298 N N . VAL A 1 161 ? -2.388 10.572 35.673 1.00 93.69 161 VAL A N 1
ATOM 1299 C CA . VAL A 1 161 ? -1.062 10.632 35.052 1.00 93.69 161 VAL A CA 1
ATOM 1300 C C . VAL A 1 161 ? -0.681 12.097 34.905 1.00 93.69 161 VAL A C 1
ATOM 1302 O O . VAL A 1 161 ? -1.439 12.897 34.354 1.00 93.69 161 VAL A O 1
ATOM 1305 N N . THR A 1 162 ? 0.493 12.450 35.414 1.00 95.81 162 THR A N 1
ATOM 1306 C CA . THR A 1 162 ? 1.092 13.775 35.237 1.00 95.81 162 THR A CA 1
ATOM 1307 C C . THR A 1 162 ? 1.617 13.952 33.811 1.00 95.81 162 THR A C 1
ATOM 1309 O O . THR A 1 162 ? 1.894 12.985 33.100 1.00 95.81 162 THR A O 1
ATOM 1312 N N . LYS A 1 163 ? 1.815 15.201 33.374 1.00 92.69 163 LYS A N 1
ATOM 1313 C CA . LYS A 1 163 ? 2.393 15.476 32.047 1.00 92.69 163 LYS A CA 1
ATOM 1314 C C . LYS A 1 163 ? 3.808 14.918 31.917 1.00 92.69 163 LYS A C 1
ATOM 1316 O O . LYS A 1 163 ? 4.218 14.494 30.841 1.00 92.69 163 LYS A O 1
ATOM 1321 N N . GLU A 1 164 ? 4.568 14.941 33.004 1.00 95.38 164 GLU A N 1
ATOM 1322 C CA . GLU A 1 164 ? 5.911 14.383 33.084 1.00 95.38 164 GLU A CA 1
ATOM 1323 C C . GLU A 1 164 ? 5.881 12.865 32.859 1.00 95.38 164 GLU A C 1
ATOM 1325 O O . GLU A 1 164 ? 6.609 12.371 32.000 1.00 95.38 164 GLU A O 1
ATOM 1330 N N . GLU A 1 165 ? 4.988 12.141 33.539 1.00 95.25 165 GLU A N 1
ATOM 1331 C CA . GLU A 1 165 ? 4.796 10.699 33.335 1.00 95.25 165 GLU A CA 1
ATOM 1332 C C . GLU A 1 165 ? 4.330 10.372 31.911 1.00 95.25 165 GLU A C 1
ATOM 1334 O O . GLU A 1 165 ? 4.863 9.456 31.287 1.00 95.25 165 GLU A O 1
ATOM 1339 N N . GLU A 1 166 ? 3.392 11.140 31.354 1.00 93.06 166 GLU A N 1
ATOM 1340 C CA . GLU A 1 166 ? 2.930 10.947 29.975 1.00 93.06 166 GLU A CA 1
ATOM 1341 C C . GLU A 1 166 ? 4.072 11.129 28.961 1.00 93.06 166 GLU A C 1
ATOM 1343 O O . GLU A 1 166 ? 4.251 10.309 28.057 1.00 93.06 166 GLU A O 1
ATOM 1348 N N . ASN A 1 167 ? 4.914 12.149 29.154 1.00 92.88 167 ASN A N 1
ATOM 1349 C CA . ASN A 1 167 ? 6.106 12.360 28.334 1.00 92.88 167 ASN A CA 1
ATOM 1350 C C . ASN A 1 167 ? 7.099 11.194 28.438 1.00 92.88 167 ASN A C 1
ATOM 1352 O O . ASN A 1 167 ? 7.760 10.849 27.455 1.00 92.88 167 ASN A O 1
ATOM 1356 N N . GLU A 1 168 ? 7.235 10.586 29.614 1.00 95.31 168 GLU A N 1
ATOM 1357 C CA . GLU A 1 168 ? 8.087 9.414 29.804 1.00 95.31 168 GLU A CA 1
ATOM 1358 C C . GLU A 1 168 ? 7.522 8.162 29.128 1.00 95.31 168 GLU A C 1
ATOM 1360 O O . GLU A 1 168 ? 8.267 7.459 28.442 1.00 95.31 168 GLU A O 1
ATOM 1365 N N . ILE A 1 169 ? 6.208 7.939 29.211 1.00 94.69 169 ILE A N 1
ATOM 1366 C CA . ILE A 1 169 ? 5.506 6.879 28.473 1.00 94.69 169 ILE A CA 1
ATOM 1367 C C . ILE A 1 169 ? 5.759 7.027 26.969 1.00 94.69 169 ILE A C 1
ATOM 1369 O O . ILE A 1 169 ? 6.127 6.059 26.300 1.00 94.69 169 ILE A O 1
ATOM 1373 N N . ILE A 1 170 ? 5.612 8.239 26.424 1.00 93.19 170 ILE A N 1
ATOM 1374 C CA . ILE A 1 170 ? 5.853 8.514 24.999 1.00 93.19 170 ILE A CA 1
ATOM 1375 C C . ILE A 1 170 ? 7.312 8.219 24.625 1.00 93.19 170 ILE A C 1
ATOM 1377 O O . ILE A 1 170 ? 7.566 7.577 23.603 1.00 93.19 170 ILE A O 1
ATOM 1381 N N . LYS A 1 171 ? 8.280 8.627 25.456 1.00 93.50 171 LYS A N 1
ATOM 1382 C CA . LYS A 1 171 ? 9.703 8.322 25.233 1.00 93.50 171 LYS A CA 1
ATOM 1383 C C . LYS A 1 171 ? 9.971 6.818 25.199 1.00 93.50 171 LYS A C 1
ATOM 1385 O O . LYS A 1 171 ? 10.679 6.363 24.301 1.00 93.50 171 LYS A O 1
ATOM 1390 N N . GLU A 1 172 ? 9.406 6.044 26.124 1.00 94.94 172 GLU A N 1
ATOM 1391 C CA . GLU A 1 172 ? 9.557 4.583 26.135 1.00 94.94 172 GLU A CA 1
ATOM 1392 C C . GLU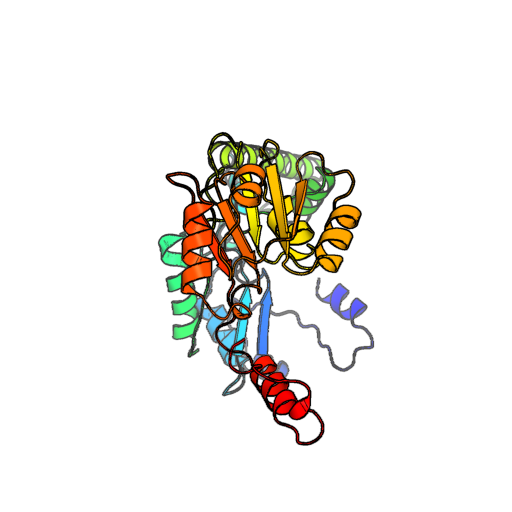 A 1 172 ? 8.949 3.949 24.871 1.00 94.94 172 GLU A C 1
ATOM 1394 O O . GLU A 1 172 ? 9.604 3.135 24.214 1.00 94.94 172 GLU A O 1
ATOM 1399 N N . ARG A 1 173 ? 7.761 4.394 24.436 1.00 94.12 173 ARG A N 1
ATOM 1400 C CA . ARG A 1 173 ? 7.144 3.943 23.172 1.00 94.12 173 ARG A CA 1
ATOM 1401 C C . ARG A 1 173 ? 8.027 4.234 21.958 1.00 94.12 173 ARG A C 1
ATOM 1403 O O . ARG A 1 173 ? 8.209 3.364 21.108 1.00 94.12 173 ARG A O 1
ATOM 1410 N N . ILE A 1 174 ? 8.625 5.426 21.881 1.00 91.81 174 ILE A N 1
ATOM 1411 C CA . ILE A 1 174 ? 9.553 5.794 20.797 1.00 91.81 174 ILE A CA 1
ATOM 1412 C C . ILE A 1 174 ? 10.775 4.873 20.783 1.00 91.81 174 ILE A C 1
ATOM 1414 O O . ILE A 1 174 ? 11.218 4.458 19.709 1.00 91.81 174 ILE A O 1
ATOM 1418 N N . GLN A 1 175 ? 11.324 4.535 21.953 1.00 91.50 175 GLN A N 1
ATOM 1419 C CA . GLN A 1 175 ? 12.461 3.619 22.052 1.00 91.50 175 GLN A CA 1
ATOM 1420 C C . GLN A 1 175 ? 12.098 2.216 21.555 1.00 91.50 175 GLN A C 1
ATOM 1422 O O . GLN A 1 175 ? 12.859 1.637 20.779 1.00 91.50 175 GLN A O 1
ATOM 1427 N N . HIS A 1 176 ? 10.938 1.684 21.952 1.00 90.75 176 HIS A N 1
ATOM 1428 C CA . HIS A 1 176 ? 10.445 0.393 21.465 1.00 90.75 176 HIS A CA 1
ATOM 1429 C C . HIS A 1 176 ? 10.225 0.400 19.951 1.00 90.75 176 HIS A C 1
ATOM 1431 O O . HIS A 1 176 ? 10.735 -0.480 19.255 1.00 90.75 176 HIS A O 1
ATOM 1437 N N . LEU A 1 177 ? 9.558 1.431 19.426 1.00 88.75 177 LEU A N 1
ATOM 1438 C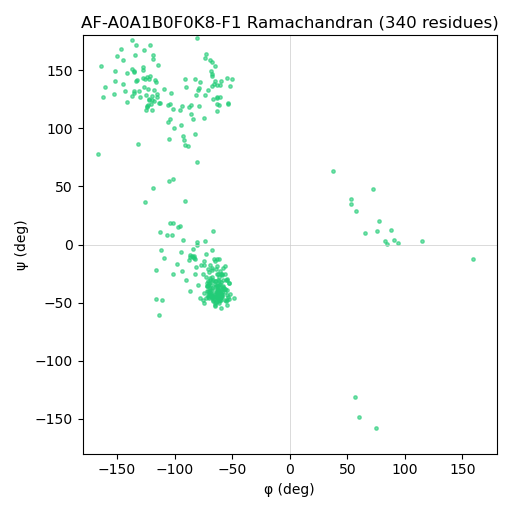 CA . LEU A 1 177 ? 9.321 1.568 17.992 1.00 88.75 177 LEU A CA 1
ATOM 1439 C C . LEU A 1 177 ? 10.642 1.642 17.218 1.00 88.75 177 LEU A C 1
ATOM 1441 O O . LEU A 1 177 ? 10.820 0.923 16.240 1.00 88.75 177 LEU A O 1
ATOM 1445 N N . THR A 1 178 ? 11.600 2.444 17.683 1.00 86.31 178 THR A N 1
ATOM 1446 C CA . THR A 1 178 ? 12.908 2.596 17.025 1.00 86.31 178 THR A CA 1
ATOM 1447 C C . THR A 1 178 ? 13.682 1.277 17.004 1.00 86.31 178 THR A C 1
ATOM 1449 O O . THR A 1 178 ? 14.242 0.922 15.971 1.00 86.31 178 THR A O 1
ATOM 1452 N N . LYS A 1 179 ? 13.664 0.510 18.103 1.00 84.75 179 LYS A N 1
A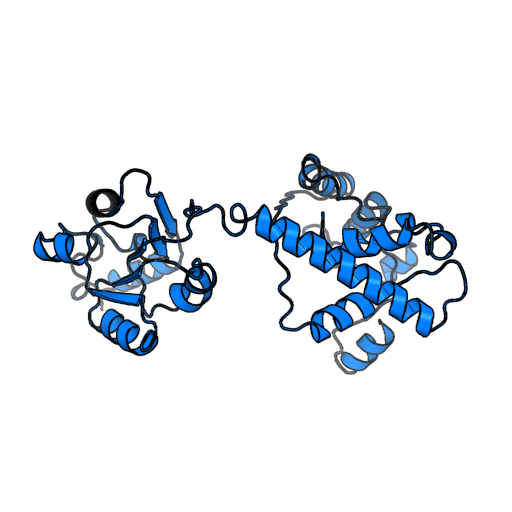TOM 1453 C CA . LYS A 1 179 ? 14.267 -0.832 18.152 1.00 84.75 179 LYS A CA 1
ATOM 1454 C C . LYS A 1 179 ? 13.594 -1.794 17.176 1.00 84.75 179 LYS A C 1
ATOM 1456 O O . LYS A 1 179 ? 14.298 -2.480 16.447 1.00 84.75 179 LYS A O 1
ATOM 1461 N N . SER A 1 180 ? 12.260 -1.813 17.126 1.00 77.31 180 SER A N 1
ATOM 1462 C CA . SER A 1 180 ? 11.515 -2.672 16.194 1.00 77.31 180 SER A CA 1
ATOM 1463 C C . SER A 1 180 ? 11.787 -2.313 14.731 1.00 77.31 180 SER A C 1
ATOM 1465 O O . SER A 1 180 ? 11.970 -3.197 13.908 1.00 77.31 180 SER A O 1
ATOM 1467 N N . GLN A 1 181 ? 11.898 -1.021 14.412 1.00 73.56 181 GLN A N 1
ATOM 1468 C CA . GLN A 1 181 ? 12.222 -0.550 13.067 1.00 73.56 181 GLN A CA 1
ATOM 1469 C C . GLN A 1 181 ? 13.673 -0.850 12.685 1.00 73.56 181 GLN A C 1
ATOM 1471 O O . GLN A 1 181 ? 13.940 -1.088 11.513 1.00 73.56 181 GLN A O 1
ATOM 1476 N N . GLN A 1 182 ? 14.608 -0.828 13.638 1.00 69.25 182 GLN A N 1
ATOM 1477 C CA . GLN A 1 182 ? 15.990 -1.228 13.386 1.00 69.25 182 GLN A CA 1
ATOM 1478 C C . GLN A 1 182 ? 16.098 -2.742 13.181 1.00 69.25 182 GLN A C 1
ATOM 1480 O O . GLN A 1 182 ? 16.691 -3.161 12.201 1.00 69.25 182 GLN A O 1
ATOM 1485 N N . ALA A 1 183 ? 15.446 -3.543 14.030 1.00 61.31 183 ALA A N 1
ATOM 1486 C CA . ALA A 1 183 ? 15.383 -4.993 13.862 1.00 61.31 183 ALA A CA 1
ATOM 1487 C C . ALA A 1 183 ? 14.720 -5.380 12.532 1.00 61.31 183 ALA A C 1
ATOM 1489 O O . ALA A 1 183 ? 15.238 -6.236 11.831 1.00 61.31 183 ALA A O 1
ATOM 1490 N N . ALA A 1 184 ? 13.638 -4.691 12.147 1.00 59.31 184 ALA A N 1
ATOM 1491 C CA . ALA A 1 184 ? 13.043 -4.848 10.827 1.00 59.31 184 ALA A CA 1
ATOM 1492 C C . ALA A 1 184 ? 14.047 -4.472 9.732 1.00 59.31 184 ALA A C 1
ATOM 1494 O O . ALA A 1 184 ? 14.260 -5.260 8.841 1.00 59.31 184 ALA A O 1
ATOM 1495 N N . LYS A 1 185 ? 14.762 -3.344 9.799 1.00 53.78 185 LYS A N 1
ATOM 1496 C CA . LYS A 1 185 ? 15.807 -3.036 8.796 1.00 53.78 185 LYS A CA 1
ATOM 1497 C C . LYS A 1 185 ? 16.908 -4.097 8.694 1.00 53.78 185 LYS A C 1
ATOM 1499 O O . LYS A 1 185 ? 17.473 -4.253 7.617 1.00 53.78 185 LYS A O 1
ATOM 1504 N N . ASP A 1 186 ? 17.216 -4.778 9.792 1.00 48.62 186 ASP A N 1
ATOM 1505 C CA . ASP A 1 186 ? 18.242 -5.820 9.837 1.00 48.62 186 ASP A CA 1
ATOM 1506 C C . ASP A 1 186 ? 17.712 -7.186 9.325 1.00 48.62 186 ASP A C 1
ATOM 1508 O O . ASP A 1 186 ? 18.508 -8.031 8.917 1.00 48.62 186 ASP A O 1
ATOM 1512 N N . ASP A 1 187 ? 16.385 -7.380 9.298 1.00 46.59 187 ASP A N 1
ATOM 1513 C CA . ASP A 1 187 ? 15.665 -8.581 8.821 1.00 46.59 187 ASP A CA 1
ATOM 1514 C C . ASP A 1 187 ? 15.067 -8.404 7.396 1.00 46.59 187 ASP A C 1
ATOM 1516 O O . ASP A 1 187 ? 14.914 -9.355 6.636 1.00 46.59 187 ASP A O 1
ATOM 1520 N N . ASP A 1 188 ? 14.795 -7.162 6.983 1.00 43.66 188 ASP A N 1
ATOM 1521 C CA . ASP A 1 188 ? 13.818 -6.787 5.947 1.00 43.66 188 ASP A CA 1
ATOM 1522 C C . ASP A 1 188 ? 14.463 -6.068 4.740 1.00 43.66 188 ASP A C 1
ATOM 1524 O O . ASP A 1 188 ? 13.979 -5.055 4.231 1.00 43.66 188 ASP A O 1
ATOM 1528 N N . ASN A 1 189 ? 15.551 -6.645 4.217 1.00 45.38 189 ASN A N 1
ATOM 1529 C CA . ASN A 1 189 ? 15.826 -6.548 2.773 1.00 45.38 189 ASN A CA 1
ATOM 1530 C C . ASN A 1 189 ? 14.865 -7.447 1.951 1.00 45.38 189 ASN A C 1
ATOM 1532 O O . ASN A 1 189 ? 15.005 -7.533 0.735 1.00 45.38 189 ASN A O 1
ATOM 1536 N N . ALA A 1 190 ? 13.903 -8.120 2.594 1.00 42.47 190 ALA A N 1
ATOM 1537 C CA . ALA A 1 190 ? 12.975 -9.075 1.998 1.00 42.47 190 ALA A CA 1
ATOM 1538 C C . ALA A 1 190 ? 11.535 -8.764 2.439 1.00 42.47 190 ALA A C 1
ATOM 1540 O O . ALA A 1 190 ? 11.054 -9.334 3.412 1.00 42.47 190 ALA A O 1
ATOM 1541 N N . GLY A 1 191 ? 10.850 -7.869 1.726 1.00 44.62 191 GLY A N 1
ATOM 1542 C CA . GLY A 1 191 ? 9.417 -7.675 1.977 1.00 44.62 191 GLY A CA 1
ATOM 1543 C C . GLY A 1 191 ? 8.829 -6.359 1.500 1.00 44.62 191 GLY A C 1
ATOM 1544 O O . GLY A 1 191 ? 7.607 -6.214 1.429 1.00 44.62 191 GLY A O 1
ATOM 1545 N N . LYS A 1 192 ? 9.658 -5.376 1.127 1.00 48.94 192 LYS A N 1
ATOM 1546 C CA . LYS A 1 192 ? 9.093 -4.076 0.756 1.00 48.94 192 LYS A CA 1
ATOM 1547 C C . LYS A 1 192 ? 8.315 -4.115 -0.557 1.00 48.94 192 LYS A C 1
ATOM 1549 O O . LYS A 1 192 ? 7.373 -3.344 -0.691 1.00 48.94 192 LYS A O 1
ATOM 1554 N N . TYR A 1 193 ? 8.682 -5.011 -1.475 1.00 55.53 193 TYR A N 1
ATOM 1555 C CA . TYR A 1 193 ? 8.151 -5.125 -2.833 1.00 55.53 193 TYR A CA 1
ATOM 1556 C C . TYR A 1 193 ? 8.585 -6.472 -3.445 1.00 55.53 193 TYR A C 1
ATOM 1558 O O . TYR A 1 193 ? 9.517 -6.506 -4.244 1.00 55.53 193 TYR A O 1
ATOM 1566 N N . ASP A 1 194 ? 7.923 -7.576 -3.079 1.00 61.09 194 ASP A N 1
ATOM 1567 C CA . ASP A 1 194 ? 8.269 -8.958 -3.501 1.00 61.09 194 ASP A CA 1
ATOM 1568 C C . ASP A 1 194 ? 8.086 -9.247 -5.007 1.00 61.09 194 ASP A C 1
ATOM 1570 O O . ASP A 1 194 ? 8.119 -10.392 -5.451 1.00 61.09 194 ASP A O 1
ATOM 1574 N N . TRP A 1 195 ? 7.880 -8.215 -5.822 1.00 73.25 195 TRP A N 1
ATOM 1575 C CA . TRP A 1 195 ? 7.843 -8.346 -7.274 1.00 73.25 195 TRP A CA 1
ATOM 1576 C C . TRP A 1 195 ? 9.236 -8.353 -7.921 1.00 73.25 195 TRP A C 1
ATOM 1578 O O . TRP A 1 195 ? 9.334 -8.714 -9.091 1.00 73.25 195 TRP A O 1
ATOM 1588 N N . ILE A 1 196 ? 10.292 -7.991 -7.176 1.00 83.50 196 ILE A N 1
ATOM 1589 C CA . ILE A 1 196 ? 11.702 -8.072 -7.597 1.00 83.50 196 ILE A CA 1
ATOM 1590 C C . ILE A 1 196 ? 12.523 -8.767 -6.514 1.00 83.50 196 ILE A C 1
ATOM 1592 O O . ILE A 1 196 ? 12.474 -8.392 -5.340 1.00 83.50 196 ILE A O 1
ATOM 1596 N N . ASN A 1 197 ? 13.334 -9.740 -6.918 1.00 85.69 197 ASN A N 1
ATOM 1597 C CA . ASN A 1 197 ? 14.280 -10.439 -6.058 1.00 85.69 197 ASN A CA 1
ATOM 1598 C C . ASN A 1 197 ? 15.555 -9.608 -5.865 1.00 85.69 197 ASN A C 1
ATOM 1600 O O . ASN A 1 197 ? 16.618 -9.954 -6.384 1.00 85.69 197 ASN A O 1
ATOM 1604 N N . TRP A 1 198 ? 15.448 -8.510 -5.112 1.00 85.94 198 TRP A N 1
ATOM 1605 C CA . TRP A 1 198 ? 16.567 -7.605 -4.839 1.00 85.94 198 TRP A CA 1
ATOM 1606 C C . TRP A 1 198 ? 17.793 -8.348 -4.311 1.00 85.94 198 TRP A C 1
ATOM 1608 O O . TRP A 1 198 ? 17.710 -9.201 -3.416 1.00 85.94 198 TRP A O 1
ATOM 1618 N N . ARG A 1 199 ? 18.971 -7.993 -4.823 1.00 84.25 199 ARG A N 1
ATOM 1619 C CA . ARG A 1 199 ? 20.218 -8.563 -4.333 1.00 84.25 199 ARG A CA 1
ATOM 1620 C C . ARG A 1 199 ? 20.465 -8.133 -2.899 1.00 84.25 199 ARG A C 1
ATOM 1622 O O . ARG A 1 199 ? 20.378 -6.965 -2.530 1.00 84.25 199 ARG A O 1
ATOM 1629 N N . LYS A 1 200 ? 20.917 -9.090 -2.090 1.00 82.06 200 LYS A N 1
ATOM 1630 C CA . LYS A 1 200 ? 21.269 -8.842 -0.684 1.00 82.06 200 LYS A CA 1
ATOM 1631 C C . LYS A 1 200 ? 22.403 -7.831 -0.515 1.00 82.06 200 LYS A C 1
ATOM 1633 O O . LYS A 1 200 ? 22.477 -7.180 0.521 1.00 82.06 200 LYS A O 1
ATOM 1638 N N . ASP A 1 201 ? 23.290 -7.732 -1.504 1.00 82.25 201 ASP A N 1
ATOM 1639 C CA . ASP A 1 201 ? 24.389 -6.769 -1.507 1.00 82.25 201 ASP A CA 1
ATOM 1640 C C . ASP A 1 201 ? 23.978 -5.385 -2.029 1.00 82.25 201 ASP A C 1
ATOM 1642 O O . ASP A 1 201 ? 24.804 -4.482 -1.990 1.00 82.25 201 ASP A O 1
ATOM 1646 N N . GLY A 1 202 ? 22.735 -5.201 -2.494 1.00 84.06 202 GLY A N 1
ATOM 1647 C CA . GLY A 1 202 ? 22.181 -3.934 -2.976 1.00 84.06 202 GLY A CA 1
ATOM 1648 C C . GLY A 1 202 ? 22.831 -3.380 -4.247 1.00 84.06 202 GLY A C 1
ATOM 1649 O O . GLY A 1 202 ? 22.592 -2.231 -4.603 1.00 84.06 202 GLY A O 1
ATOM 1650 N N . HIS A 1 203 ? 23.679 -4.154 -4.929 1.00 91.94 203 HIS A N 1
ATOM 1651 C CA . HIS A 1 203 ? 24.397 -3.736 -6.137 1.00 91.94 203 HIS A CA 1
ATOM 1652 C C . HIS A 1 203 ? 23.631 -4.066 -7.426 1.00 91.94 203 HIS A C 1
ATOM 1654 O O . HIS A 1 203 ? 24.222 -4.413 -8.453 1.00 91.94 203 HIS A O 1
ATOM 1660 N N . ASP A 1 204 ? 22.312 -3.924 -7.391 1.00 93.81 204 ASP A N 1
ATOM 1661 C CA . ASP A 1 204 ? 21.407 -4.241 -8.490 1.00 93.81 204 ASP A CA 1
ATOM 1662 C C . ASP A 1 204 ? 21.624 -3.353 -9.719 1.00 93.81 204 ASP A C 1
ATOM 1664 O O . ASP A 1 204 ? 21.869 -2.146 -9.624 1.00 93.81 204 ASP A O 1
ATOM 1668 N N . SER A 1 205 ? 21.537 -3.958 -10.900 1.00 98.00 205 SER A N 1
ATOM 1669 C CA . SER A 1 205 ? 21.486 -3.257 -12.181 1.00 98.00 205 SER A CA 1
ATOM 1670 C C . SER A 1 205 ? 20.148 -3.497 -12.861 1.00 98.00 205 SER A C 1
ATOM 1672 O O . SER A 1 205 ? 19.724 -4.644 -12.986 1.00 98.00 205 SER A O 1
ATOM 1674 N N . LEU A 1 206 ? 19.499 -2.418 -13.300 1.00 97.94 206 LEU A N 1
ATOM 1675 C CA . LEU A 1 206 ? 18.133 -2.458 -13.810 1.00 97.94 206 LEU A CA 1
ATOM 1676 C C . LEU A 1 206 ? 18.015 -1.815 -15.188 1.00 97.94 206 LEU A C 1
ATOM 1678 O O . LEU A 1 206 ? 18.658 -0.797 -15.455 1.00 97.94 206 LEU A O 1
ATOM 1682 N N . LEU A 1 207 ? 17.162 -2.393 -16.026 1.00 98.62 207 LEU A N 1
ATOM 1683 C CA . LEU A 1 207 ? 16.687 -1.798 -17.271 1.00 98.62 207 LEU A CA 1
ATOM 1684 C C . LEU A 1 207 ? 15.173 -1.663 -17.201 1.00 98.62 207 LEU A C 1
ATOM 1686 O O . LEU A 1 207 ? 14.491 -2.656 -16.971 1.00 98.62 207 LEU A O 1
ATOM 1690 N N . ASP A 1 208 ? 14.658 -0.472 -17.470 1.00 98.50 208 ASP A N 1
ATOM 1691 C CA . ASP A 1 208 ? 13.240 -0.274 -17.728 1.00 98.50 208 ASP A CA 1
ATOM 1692 C C . ASP A 1 208 ? 12.979 -0.104 -19.229 1.00 98.50 208 ASP A C 1
ATOM 1694 O O . ASP A 1 208 ? 13.656 0.671 -19.915 1.00 98.50 208 ASP A O 1
ATOM 1698 N N . ILE A 1 209 ? 12.015 -0.863 -19.745 1.00 98.56 209 ILE A N 1
ATOM 1699 C CA . ILE A 1 209 ? 11.645 -0.915 -21.160 1.00 98.56 209 ILE A CA 1
ATOM 1700 C C . ILE A 1 209 ? 10.348 -0.143 -21.377 1.00 98.56 209 ILE A C 1
ATOM 1702 O O . ILE A 1 209 ? 9.303 -0.502 -20.826 1.00 98.56 209 ILE A O 1
ATOM 1706 N N . GLY A 1 210 ? 10.420 0.876 -22.233 1.00 97.38 210 GLY A N 1
ATOM 1707 C CA . GLY A 1 210 ? 9.305 1.768 -22.537 1.00 97.38 210 GLY A CA 1
ATOM 1708 C C . GLY A 1 210 ? 8.985 2.712 -21.389 1.00 97.38 210 GLY A C 1
ATOM 1709 O O . GLY A 1 210 ? 7.827 2.857 -21.005 1.00 97.38 210 GLY A O 1
ATOM 1710 N N . SER A 1 211 ? 10.014 3.349 -20.834 1.00 96.81 211 SER A N 1
ATOM 1711 C CA . SER A 1 211 ? 9.892 4.230 -19.672 1.00 96.81 211 SER A CA 1
ATOM 1712 C C . SER A 1 211 ? 9.073 5.497 -19.950 1.00 96.81 211 SER A C 1
ATOM 1714 O O . SER A 1 211 ? 8.740 6.227 -19.011 1.00 96.81 211 SER A O 1
ATOM 1716 N N . GLY A 1 212 ? 8.770 5.813 -21.217 1.00 94.38 212 GLY A N 1
ATOM 1717 C CA . GLY A 1 212 ? 8.065 7.027 -21.613 1.00 94.38 212 GLY A CA 1
ATOM 1718 C C . GLY A 1 212 ? 8.796 8.277 -21.106 1.00 94.38 212 GLY A C 1
ATOM 1719 O O . GLY A 1 212 ? 10.012 8.375 -21.252 1.00 94.38 212 GLY A O 1
ATOM 1720 N N . PRO A 1 213 ? 8.120 9.242 -20.458 1.00 89.00 213 PRO A N 1
ATOM 1721 C CA . PRO A 1 213 ? 8.795 10.384 -19.835 1.00 89.00 213 PRO A CA 1
ATOM 1722 C C . PRO A 1 213 ? 9.567 10.026 -18.545 1.00 89.00 213 PRO A C 1
ATOM 1724 O O . PRO A 1 213 ? 10.284 10.869 -18.013 1.00 89.00 213 PRO A O 1
ATOM 1727 N N . GLY A 1 214 ? 9.430 8.797 -18.028 1.00 90.88 214 GLY A N 1
ATOM 1728 C CA . GLY A 1 214 ? 10.109 8.309 -16.823 1.00 90.88 214 GLY A CA 1
ATOM 1729 C C . GLY A 1 214 ? 9.381 8.577 -15.500 1.00 90.88 214 GLY A C 1
ATOM 1730 O O . GLY A 1 214 ? 9.969 8.383 -14.437 1.00 90.88 214 GLY A O 1
ATOM 1731 N N . ASN A 1 215 ? 8.109 8.990 -15.525 1.00 87.19 215 ASN A N 1
ATOM 1732 C CA . ASN A 1 215 ? 7.347 9.335 -14.314 1.00 87.19 215 ASN A CA 1
ATOM 1733 C C . ASN A 1 215 ? 7.205 8.147 -13.352 1.00 87.19 215 ASN A C 1
ATOM 1735 O O . ASN A 1 215 ? 7.559 8.270 -12.182 1.00 87.19 215 ASN A O 1
ATOM 1739 N N . THR A 1 216 ? 6.768 6.982 -13.848 1.00 88.19 216 THR A N 1
ATOM 1740 C CA . THR A 1 216 ? 6.668 5.751 -13.040 1.00 88.19 216 THR A CA 1
ATOM 1741 C C . THR A 1 216 ? 8.013 5.394 -12.420 1.00 88.19 216 THR A C 1
ATOM 1743 O O . THR A 1 216 ? 8.093 4.999 -11.260 1.00 88.19 216 THR A O 1
ATOM 1746 N N . ILE A 1 217 ? 9.096 5.601 -13.167 1.00 93.38 217 ILE A N 1
ATOM 1747 C CA . ILE A 1 217 ? 10.441 5.344 -12.671 1.00 93.38 217 ILE A CA 1
ATOM 1748 C C . ILE A 1 217 ? 10.801 6.302 -11.548 1.00 93.38 217 ILE A C 1
ATOM 1750 O O . ILE A 1 217 ? 11.215 5.853 -10.489 1.00 93.38 217 ILE A O 1
ATOM 1754 N N . ARG A 1 218 ? 10.589 7.603 -11.721 1.00 88.56 218 ARG A N 1
ATOM 1755 C CA . ARG A 1 218 ? 10.890 8.607 -10.695 1.00 88.56 218 ARG A CA 1
ATOM 1756 C C . ARG A 1 218 ? 10.062 8.435 -9.422 1.00 88.56 218 ARG A C 1
ATOM 1758 O O . ARG A 1 218 ? 10.597 8.584 -8.327 1.00 88.56 218 ARG A O 1
ATOM 1765 N N . GLU A 1 219 ? 8.765 8.199 -9.568 1.00 83.06 219 GLU A N 1
ATOM 1766 C CA . GLU A 1 219 ? 7.807 8.248 -8.460 1.00 83.06 219 GLU A CA 1
ATOM 1767 C C . GLU A 1 219 ? 7.647 6.900 -7.760 1.00 83.06 219 GLU A C 1
ATOM 1769 O O . GLU A 1 219 ? 7.385 6.868 -6.558 1.00 83.06 219 GLU A O 1
ATOM 1774 N N . VAL A 1 220 ? 7.824 5.797 -8.495 1.00 81.50 220 VAL A N 1
ATOM 1775 C CA . VAL A 1 220 ? 7.568 4.444 -7.992 1.00 81.50 220 VAL A CA 1
ATOM 1776 C C . VAL A 1 220 ? 8.847 3.635 -7.889 1.00 81.50 220 VAL A C 1
ATOM 1778 O O . VAL A 1 220 ? 9.173 3.230 -6.787 1.00 81.50 220 VAL A O 1
ATOM 1781 N N . LEU A 1 221 ? 9.587 3.394 -8.977 1.00 87.88 221 LEU A N 1
ATOM 1782 C CA . LEU A 1 221 ? 10.721 2.452 -8.950 1.00 87.88 221 LEU A CA 1
ATOM 1783 C C . LEU A 1 221 ? 11.960 3.025 -8.242 1.00 87.88 221 LEU A C 1
ATOM 1785 O O . LEU A 1 221 ? 12.552 2.371 -7.389 1.00 87.88 221 LEU A O 1
ATOM 1789 N N . TYR A 1 222 ? 12.362 4.249 -8.579 1.00 89.75 222 TYR A N 1
ATOM 1790 C CA . TYR A 1 222 ? 13.601 4.868 -8.103 1.00 89.75 222 TYR A CA 1
ATOM 1791 C C . TYR A 1 222 ? 13.672 4.993 -6.572 1.00 89.75 222 TYR A C 1
ATOM 1793 O O . TYR A 1 222 ? 14.713 4.657 -6.008 1.00 89.75 222 TYR A O 1
ATOM 1801 N N . PRO A 1 223 ? 12.599 5.390 -5.854 1.00 86.19 223 PRO A N 1
ATOM 1802 C CA . PRO A 1 223 ? 12.600 5.421 -4.390 1.00 86.19 223 PRO A CA 1
ATOM 1803 C C . PRO A 1 223 ? 12.775 4.050 -3.719 1.00 86.19 223 PRO A C 1
ATOM 1805 O O . PRO A 1 223 ? 12.969 3.999 -2.502 1.00 86.19 223 PRO A O 1
ATOM 1808 N N . LEU A 1 224 ? 12.656 2.959 -4.482 1.00 82.88 224 LEU A N 1
ATOM 1809 C CA . LEU A 1 224 ? 12.775 1.577 -4.007 1.00 82.88 224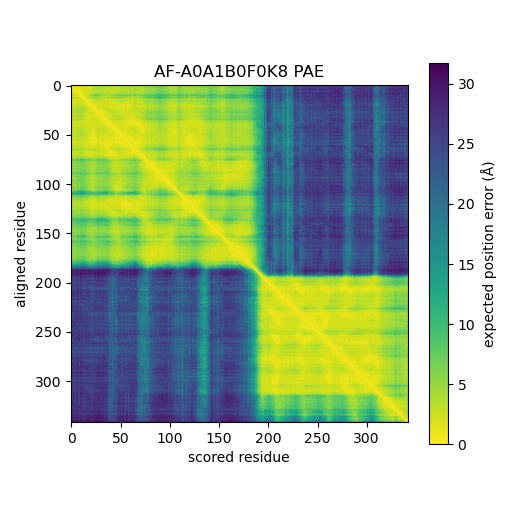 LEU A CA 1
ATOM 1810 C C . LEU A 1 224 ? 14.153 0.987 -4.262 1.00 82.88 224 LEU A C 1
ATOM 1812 O O . LEU A 1 224 ? 14.495 -0.015 -3.639 1.00 82.88 224 LEU A O 1
ATOM 1816 N N . LEU A 1 225 ? 14.939 1.607 -5.144 1.00 84.88 225 LEU A N 1
ATOM 1817 C CA . LEU A 1 225 ? 16.283 1.145 -5.441 1.00 84.88 225 LEU A CA 1
ATOM 1818 C C . LEU A 1 225 ? 17.150 1.167 -4.175 1.00 84.88 225 LEU A C 1
ATOM 1820 O O . LEU A 1 225 ? 17.124 2.153 -3.423 1.00 84.88 225 LEU A O 1
ATOM 1824 N N . PRO A 1 226 ? 17.962 0.123 -3.943 1.00 82.62 226 PRO A N 1
ATOM 1825 C CA . PRO A 1 226 ? 18.963 0.142 -2.887 1.00 82.62 226 PRO A CA 1
ATOM 1826 C C . PRO A 1 226 ? 19.881 1.354 -3.033 1.00 82.62 226 PRO A C 1
ATOM 1828 O O . PRO A 1 226 ? 20.259 1.720 -4.139 1.00 82.62 226 PRO A O 1
ATOM 1831 N N . ILE A 1 227 ? 20.311 1.965 -1.927 1.00 81.00 227 ILE A N 1
ATOM 1832 C CA . ILE A 1 227 ? 21.169 3.170 -1.954 1.00 81.00 227 ILE A CA 1
ATOM 1833 C C . ILE A 1 227 ? 22.456 2.938 -2.775 1.00 81.00 227 ILE A C 1
ATOM 1835 O O . ILE A 1 227 ? 23.009 3.851 -3.398 1.00 81.00 227 ILE A O 1
ATOM 1839 N N . ASN A 1 228 ? 22.947 1.703 -2.791 1.00 85.62 228 ASN A N 1
ATOM 1840 C CA . ASN A 1 228 ? 24.156 1.277 -3.479 1.00 85.62 228 ASN A CA 1
ATOM 1841 C C . ASN A 1 228 ? 23.914 0.557 -4.824 1.00 85.62 228 ASN A C 1
ATOM 1843 O O . ASN A 1 228 ? 24.861 -0.054 -5.327 1.00 85.62 228 ASN A O 1
ATOM 1847 N N . PHE A 1 229 ? 22.725 0.693 -5.435 1.00 95.06 229 PHE A N 1
ATOM 1848 C CA . PHE A 1 229 ? 22.425 0.113 -6.754 1.00 95.06 229 PHE A CA 1
ATOM 1849 C C . PHE A 1 229 ? 23.506 0.468 -7.783 1.00 95.06 229 PHE A C 1
ATOM 1851 O O . PHE A 1 229 ? 24.042 1.579 -7.766 1.00 95.06 229 PHE A O 1
ATOM 1858 N N . SER A 1 230 ? 23.844 -0.464 -8.674 1.00 97.06 230 SER A N 1
ATOM 1859 C CA . SER A 1 230 ? 24.956 -0.307 -9.618 1.00 97.06 230 SER A CA 1
ATOM 1860 C C . SER A 1 230 ? 24.621 0.654 -10.755 1.00 97.06 230 SER A C 1
ATOM 1862 O O . SER A 1 230 ? 25.404 1.555 -11.051 1.00 97.06 230 SER A O 1
ATOM 1864 N N . ARG A 1 231 ? 23.474 0.450 -11.414 1.00 97.88 231 ARG A N 1
ATOM 1865 C CA . ARG A 1 231 ? 22.988 1.315 -12.500 1.00 97.88 231 ARG A CA 1
ATOM 1866 C C . ARG A 1 231 ? 21.508 1.097 -12.790 1.00 97.88 231 ARG A C 1
ATOM 1868 O O . ARG A 1 231 ? 21.003 -0.009 -12.624 1.00 97.88 231 ARG A O 1
ATOM 1875 N N . LEU A 1 232 ? 20.864 2.129 -13.311 1.00 98.44 232 LEU A N 1
ATOM 1876 C CA . LEU A 1 232 ? 19.521 2.089 -13.874 1.00 98.44 232 LEU A CA 1
ATOM 1877 C C . LEU A 1 232 ? 19.577 2.626 -15.310 1.00 98.44 232 LEU A C 1
ATOM 1879 O O . LEU A 1 232 ? 20.121 3.703 -15.559 1.00 98.44 232 LEU A O 1
ATOM 1883 N N . VAL A 1 233 ? 19.023 1.882 -16.257 1.00 98.62 233 VAL A N 1
ATOM 1884 C CA . VAL A 1 233 ? 18.877 2.308 -17.650 1.00 98.62 233 VAL A CA 1
ATOM 1885 C C . VAL A 1 233 ? 17.392 2.479 -17.932 1.00 98.62 233 VAL A C 1
ATOM 1887 O O . VAL A 1 233 ? 16.628 1.537 -17.764 1.00 98.62 233 VAL A O 1
ATOM 1890 N N . LEU A 1 234 ? 16.981 3.674 -18.343 1.00 98.56 234 LEU A N 1
ATOM 1891 C CA . LEU A 1 234 ? 15.653 3.911 -18.907 1.00 98.56 234 LEU A CA 1
ATOM 1892 C C . LEU A 1 234 ? 15.754 3.737 -20.413 1.00 98.56 234 LEU A C 1
ATOM 1894 O O . LEU A 1 234 ? 16.751 4.137 -21.020 1.00 98.56 234 LEU A O 1
ATOM 1898 N N . SER A 1 235 ? 14.734 3.156 -21.025 1.00 98.44 235 SER A N 1
ATOM 1899 C CA . SER A 1 235 ? 14.726 3.005 -22.469 1.00 98.44 235 SER A CA 1
ATOM 1900 C C . SER A 1 235 ? 13.356 3.222 -23.070 1.00 98.44 235 SER A C 1
ATOM 1902 O O . SER A 1 235 ? 12.336 2.959 -22.440 1.00 98.44 235 SER A O 1
ATOM 1904 N N . ASP A 1 236 ? 13.330 3.746 -24.288 1.00 98.50 236 ASP A N 1
ATOM 1905 C CA . ASP A 1 236 ? 12.102 3.941 -25.050 1.00 98.50 236 ASP A CA 1
ATOM 1906 C C . ASP A 1 236 ? 12.406 3.885 -26.549 1.00 98.50 236 ASP A C 1
ATOM 1908 O O . ASP A 1 236 ? 13.493 4.276 -26.981 1.00 98.50 236 ASP A O 1
ATOM 1912 N N . ILE A 1 237 ? 11.450 3.430 -27.357 1.00 97.25 237 ILE A N 1
ATOM 1913 C CA . ILE A 1 237 ? 11.584 3.445 -28.820 1.00 97.25 237 ILE A CA 1
ATOM 1914 C C . ILE A 1 237 ? 11.598 4.884 -29.362 1.00 97.25 237 ILE A C 1
ATOM 1916 O O . ILE A 1 237 ? 12.199 5.181 -30.396 1.00 97.25 237 ILE A O 1
ATOM 1920 N N . SER A 1 238 ? 10.958 5.811 -28.647 1.00 97.19 238 SER A N 1
ATOM 1921 C CA . SER A 1 238 ? 10.842 7.210 -29.027 1.00 97.19 238 SER A CA 1
ATOM 1922 C C . SER A 1 238 ? 12.074 8.011 -28.603 1.00 97.19 238 SER A C 1
ATOM 1924 O O . SER A 1 238 ? 12.244 8.371 -27.438 1.00 97.19 238 SER A O 1
ATOM 1926 N N . GLY A 1 239 ? 12.903 8.395 -29.579 1.00 97.75 239 GLY A N 1
ATOM 1927 C CA . GLY A 1 239 ? 14.023 9.323 -29.371 1.00 97.75 239 GLY A CA 1
ATOM 1928 C C . GLY A 1 239 ? 13.648 10.598 -28.593 1.00 97.75 239 GLY A C 1
ATOM 1929 O O . GLY A 1 239 ? 14.342 10.938 -27.637 1.00 97.75 239 GLY A O 1
ATOM 1930 N N . PRO A 1 240 ? 12.536 11.289 -28.918 1.00 97.94 240 PRO A N 1
ATOM 1931 C CA . PRO A 1 240 ? 12.058 12.426 -28.131 1.00 97.94 240 PRO A CA 1
ATOM 1932 C C . PRO A 1 240 ? 11.763 12.114 -26.656 1.00 97.94 240 PRO A C 1
ATOM 1934 O O . PRO A 1 240 ? 12.033 12.966 -25.807 1.00 97.94 240 PRO A O 1
ATOM 1937 N N . MET A 1 241 ? 11.238 10.922 -26.338 1.00 96.31 241 MET A N 1
ATOM 1938 C CA . MET A 1 241 ? 11.033 10.501 -24.945 1.00 96.31 241 MET A CA 1
ATOM 1939 C C . MET A 1 241 ? 12.369 10.303 -24.240 1.00 96.31 241 MET A C 1
ATOM 1941 O O . MET A 1 241 ? 12.559 10.826 -23.149 1.00 96.31 241 MET A O 1
ATOM 1945 N N . VAL A 1 242 ? 13.333 9.654 -24.892 1.00 98.19 242 VAL A N 1
ATOM 1946 C CA . VAL A 1 242 ? 14.684 9.473 -24.342 1.00 98.19 242 VAL A CA 1
ATOM 1947 C C . VAL A 1 242 ? 15.392 10.811 -24.113 1.00 98.19 242 VAL A C 1
ATOM 1949 O O . VAL A 1 242 ? 16.029 11.008 -23.081 1.00 98.19 242 VAL A O 1
ATOM 1952 N N . GLU A 1 243 ? 15.252 11.780 -25.018 1.00 97.94 243 GLU A N 1
ATOM 1953 C CA . GLU A 1 243 ? 15.793 13.129 -24.807 1.00 97.94 243 GLU A CA 1
ATOM 1954 C C . GLU A 1 243 ? 15.116 13.860 -23.641 1.00 97.94 243 GLU A C 1
ATOM 1956 O O . GLU A 1 243 ? 15.769 14.618 -22.921 1.00 97.94 243 GLU A O 1
ATOM 1961 N N . LEU A 1 244 ? 13.820 13.626 -23.412 1.00 96.12 244 LEU A N 1
ATOM 1962 C CA . LEU A 1 244 ? 13.148 14.112 -22.211 1.00 96.12 244 LEU A CA 1
ATOM 1963 C C . LEU A 1 244 ? 13.694 13.418 -20.956 1.00 96.12 244 LEU A C 1
ATOM 1965 O O . LEU A 1 244 ? 14.079 14.121 -20.028 1.00 96.12 244 LEU A O 1
ATOM 1969 N N . GLN A 1 245 ? 13.816 12.086 -20.949 1.00 96.62 245 GLN A N 1
ATOM 1970 C CA . GLN A 1 245 ? 14.387 11.319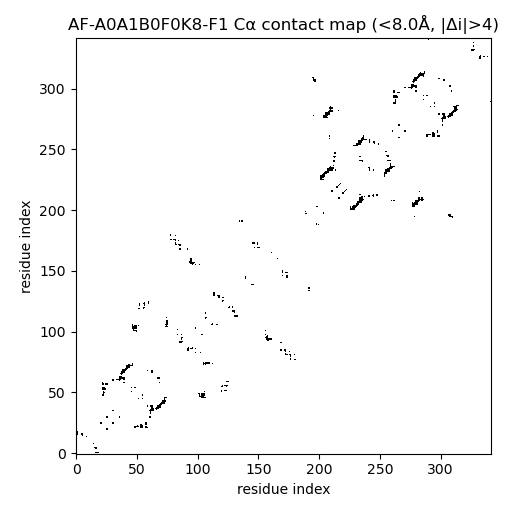 -19.833 1.00 96.62 245 GLN A CA 1
ATOM 1971 C C . GLN A 1 245 ? 15.780 11.839 -19.455 1.00 96.62 245 GLN A C 1
ATOM 1973 O O . GLN A 1 245 ? 16.044 12.098 -18.286 1.00 96.62 245 GLN A O 1
ATOM 1978 N N . LYS A 1 246 ? 16.658 12.092 -20.435 1.00 97.19 246 LYS A N 1
ATOM 1979 C CA . LYS A 1 246 ? 18.002 12.642 -20.181 1.00 97.19 246 LYS A CA 1
ATOM 1980 C C . LYS A 1 246 ? 17.973 13.988 -19.456 1.00 97.19 246 LYS A C 1
ATOM 1982 O O . LYS A 1 246 ? 18.836 14.241 -18.619 1.00 97.19 246 LYS A O 1
ATOM 1987 N N . ARG A 1 247 ? 17.004 14.857 -19.769 1.00 96.00 247 ARG A N 1
ATOM 1988 C CA . ARG A 1 247 ? 16.816 16.136 -19.059 1.00 96.00 247 ARG A CA 1
ATOM 1989 C C . ARG A 1 247 ? 16.243 15.920 -17.662 1.00 96.00 247 ARG A C 1
ATOM 1991 O O . ARG A 1 247 ? 16.727 16.495 -16.697 1.00 96.00 247 ARG A O 1
ATOM 1998 N N . GLU A 1 248 ? 15.225 15.078 -17.564 1.00 90.88 248 GLU A N 1
ATOM 1999 C CA . GLU A 1 248 ? 14.479 14.792 -16.340 1.00 90.88 248 GLU A CA 1
ATOM 2000 C C . GLU A 1 248 ? 15.318 14.052 -15.280 1.00 90.88 248 GLU A C 1
ATOM 2002 O O . GLU A 1 248 ? 15.125 14.250 -14.079 1.00 90.88 248 GLU A O 1
ATOM 2007 N N . PHE A 1 249 ? 16.272 13.229 -15.709 1.00 93.31 249 PHE A N 1
ATOM 2008 C CA . PHE A 1 249 ? 17.206 12.498 -14.848 1.00 93.31 249 PHE A CA 1
ATOM 2009 C C . PHE A 1 249 ? 18.612 13.117 -14.852 1.00 93.31 249 PHE A C 1
ATOM 2011 O O . PHE A 1 249 ? 19.587 12.484 -14.444 1.00 93.31 249 PHE A O 1
ATOM 2018 N N . GLN A 1 250 ? 18.739 14.380 -15.270 1.00 93.44 250 GLN A N 1
ATOM 2019 C CA . GLN A 1 250 ? 19.999 15.107 -15.165 1.00 93.44 250 GLN A CA 1
ATOM 2020 C C . GLN A 1 250 ? 20.427 15.214 -13.689 1.00 93.44 250 GLN A C 1
ATOM 2022 O O . GLN A 1 250 ? 19.663 15.666 -12.839 1.00 93.44 250 GLN A O 1
ATOM 2027 N N . GLY A 1 251 ? 21.662 14.804 -13.383 1.00 90.56 251 GLY A N 1
ATOM 2028 C CA . GLY A 1 251 ? 22.203 14.790 -12.015 1.00 90.56 251 GLY A CA 1
ATOM 2029 C C . GLY A 1 251 ? 21.980 13.484 -11.244 1.00 90.56 251 GLY A C 1
ATOM 2030 O O . GLY A 1 251 ? 22.357 13.396 -10.079 1.00 90.56 251 GLY A O 1
ATOM 2031 N N . TYR A 1 252 ? 21.396 12.464 -11.876 1.00 93.06 252 TYR A N 1
ATOM 2032 C CA . TYR A 1 252 ? 21.301 11.120 -11.317 1.00 93.06 252 TYR A CA 1
ATOM 2033 C C . TYR A 1 252 ? 22.496 10.279 -11.793 1.00 93.06 252 TYR A C 1
ATOM 2035 O O . TYR A 1 252 ? 22.444 9.655 -12.849 1.00 93.06 252 TYR A O 1
ATOM 2043 N N . ASP A 1 253 ? 23.573 10.238 -11.003 1.00 91.31 253 ASP A N 1
ATOM 2044 C CA . ASP A 1 253 ? 24.892 9.708 -11.414 1.00 91.31 253 ASP A CA 1
ATOM 2045 C C . ASP A 1 253 ? 24.911 8.243 -11.890 1.00 91.31 253 ASP A C 1
ATOM 2047 O O . ASP A 1 253 ? 25.845 7.818 -12.569 1.00 91.31 253 ASP A O 1
ATOM 2051 N N . ARG A 1 254 ? 23.900 7.449 -11.522 1.00 96.88 254 ARG A N 1
ATOM 2052 C CA . ARG A 1 254 ? 23.785 6.025 -11.881 1.00 96.88 254 ARG A CA 1
ATOM 2053 C C . ARG A 1 254 ? 22.629 5.732 -12.832 1.00 96.88 254 ARG A C 1
ATOM 2055 O O . ARG A 1 254 ? 22.285 4.567 -13.026 1.00 96.88 254 ARG A O 1
ATOM 2062 N N . VAL A 1 255 ? 22.016 6.770 -13.396 1.00 97.88 255 VAL A N 1
ATOM 2063 C CA . VAL A 1 255 ? 20.904 6.651 -14.338 1.00 97.88 255 VAL A CA 1
ATOM 2064 C C . VAL A 1 255 ? 21.380 7.036 -15.733 1.00 97.88 255 VAL A C 1
ATOM 2066 O O . VAL A 1 255 ? 22.052 8.045 -15.924 1.00 97.88 255 VAL A O 1
ATOM 2069 N N . SER A 1 256 ? 21.030 6.223 -16.722 1.00 97.88 256 SER A N 1
ATOM 2070 C CA . SER A 1 256 ? 21.285 6.503 -18.139 1.00 97.88 256 SER A CA 1
ATOM 2071 C C . SER A 1 256 ? 20.037 6.218 -18.967 1.00 97.88 256 SER A C 1
ATOM 2073 O O . SER A 1 256 ? 19.100 5.588 -18.476 1.00 97.88 256 SER A O 1
ATOM 2075 N N . CYS A 1 257 ? 19.982 6.741 -20.191 1.00 98.25 257 CYS A N 1
ATOM 2076 C CA . CYS A 1 257 ? 18.784 6.684 -21.028 1.00 98.25 257 CYS A CA 1
ATOM 2077 C C . CYS A 1 257 ? 19.154 6.296 -22.459 1.00 98.25 257 CYS A C 1
ATOM 2079 O O . CYS A 1 257 ? 20.048 6.912 -23.047 1.00 98.25 257 CYS A O 1
ATOM 2081 N N . GLU A 1 258 ? 18.460 5.309 -23.020 1.00 98.06 258 GLU A N 1
ATOM 2082 C CA . GLU A 1 258 ? 18.792 4.704 -24.310 1.00 98.06 258 GLU A CA 1
ATOM 2083 C C . GLU A 1 258 ? 17.576 4.558 -25.222 1.00 98.06 258 GLU A C 1
ATOM 2085 O O . GLU A 1 258 ? 16.484 4.214 -24.781 1.00 98.06 258 GLU A O 1
ATOM 2090 N N . VAL A 1 259 ? 17.771 4.793 -26.522 1.00 98.44 259 VAL A N 1
ATOM 2091 C CA . VAL A 1 259 ? 16.737 4.478 -27.514 1.00 98.44 259 VAL A CA 1
ATOM 2092 C C . VAL A 1 259 ? 16.776 2.979 -27.778 1.00 98.44 259 VAL A C 1
ATOM 2094 O O . VAL A 1 259 ? 17.803 2.471 -28.226 1.00 98.44 259 VAL A O 1
ATOM 2097 N N . LEU A 1 260 ? 15.674 2.284 -27.500 1.00 98.06 260 LEU A N 1
ATOM 2098 C CA . LEU A 1 260 ? 15.568 0.834 -27.644 1.00 98.06 260 LEU A CA 1
ATOM 2099 C C . LEU A 1 260 ? 14.193 0.447 -28.183 1.00 98.06 260 LEU A C 1
ATOM 2101 O O . LEU A 1 260 ? 13.172 0.716 -27.554 1.00 98.06 260 LEU A O 1
ATOM 2105 N N . ASP A 1 261 ? 14.187 -0.248 -29.315 1.00 97.31 261 ASP A N 1
ATOM 2106 C CA . ASP A 1 261 ? 13.024 -0.992 -29.787 1.00 97.31 261 ASP A CA 1
ATOM 2107 C C . ASP A 1 261 ? 13.143 -2.448 -29.324 1.00 97.31 261 ASP A C 1
ATOM 2109 O O . ASP A 1 261 ? 13.912 -3.231 -29.886 1.00 97.31 261 ASP A O 1
ATOM 2113 N N . ILE A 1 262 ? 12.396 -2.809 -28.279 1.00 97.69 262 ILE A N 1
ATOM 2114 C CA . ILE A 1 262 ? 12.417 -4.169 -27.729 1.00 97.69 262 ILE A CA 1
ATOM 2115 C C . ILE A 1 262 ? 11.750 -5.196 -28.657 1.00 97.69 262 ILE A C 1
ATOM 2117 O O . ILE A 1 262 ? 12.033 -6.387 -28.542 1.00 97.69 262 ILE A O 1
ATOM 2121 N N . GLY A 1 263 ? 10.888 -4.752 -29.578 1.00 96.06 263 GLY A N 1
ATOM 2122 C CA . GLY A 1 263 ? 10.139 -5.606 -30.503 1.00 96.06 263 GLY A CA 1
ATOM 2123 C C . GLY A 1 263 ? 10.940 -6.056 -31.723 1.00 96.06 263 GLY A C 1
ATOM 2124 O O . GLY A 1 263 ? 10.409 -6.744 -32.590 1.00 96.06 263 GLY A O 1
ATOM 2125 N N . THR A 1 264 ? 12.218 -5.683 -31.811 1.00 95.06 264 THR A N 1
ATOM 2126 C CA . THR A 1 264 ? 13.101 -6.027 -32.933 1.00 95.06 264 THR A CA 1
ATOM 2127 C C . THR A 1 264 ? 14.380 -6.692 -32.446 1.00 95.06 264 THR A C 1
ATOM 2129 O O . THR A 1 264 ? 14.692 -6.695 -31.259 1.00 95.06 264 THR A O 1
ATOM 2132 N N . GLN A 1 265 ? 15.155 -7.292 -33.352 1.00 95.88 265 GLN A N 1
ATOM 2133 C CA . GLN A 1 265 ? 16.450 -7.854 -32.966 1.00 95.88 265 GLN A CA 1
ATOM 2134 C C . GLN A 1 265 ? 17.389 -6.747 -32.471 1.00 95.88 265 GLN A C 1
ATOM 2136 O O . GLN A 1 265 ? 17.732 -5.829 -33.218 1.00 95.88 265 GLN A O 1
ATOM 2141 N N . ILE A 1 266 ? 17.843 -6.868 -31.222 1.00 96.31 266 ILE A N 1
ATOM 2142 C CA . ILE A 1 266 ? 18.815 -5.945 -30.633 1.00 96.31 266 ILE A CA 1
ATOM 2143 C C . ILE A 1 266 ? 20.151 -6.108 -31.365 1.00 96.31 266 ILE A C 1
ATOM 2145 O O . ILE A 1 266 ? 20.694 -7.210 -31.442 1.00 96.31 266 ILE A O 1
ATOM 2149 N N . SER A 1 267 ? 20.690 -5.007 -31.893 1.00 96.25 267 SER A N 1
ATOM 2150 C CA . SER A 1 267 ? 21.982 -5.012 -32.586 1.00 96.25 267 SER A CA 1
ATOM 2151 C C . SER A 1 267 ? 23.138 -5.355 -31.641 1.00 96.25 267 SER A C 1
ATOM 2153 O O . SER A 1 267 ? 23.083 -5.052 -30.449 1.00 96.25 267 SER A O 1
ATOM 2155 N N . ASP A 1 268 ? 24.228 -5.918 -32.167 1.00 95.56 268 ASP A N 1
ATOM 2156 C CA . ASP A 1 268 ? 25.409 -6.270 -31.363 1.00 95.56 268 ASP A CA 1
ATOM 2157 C C . ASP A 1 268 ? 25.990 -5.072 -30.602 1.00 95.56 268 ASP A C 1
ATOM 2159 O O . ASP A 1 268 ? 26.424 -5.204 -29.457 1.00 95.56 268 ASP A O 1
ATOM 2163 N N . ASP A 1 269 ? 25.998 -3.889 -31.218 1.00 96.88 269 ASP A N 1
ATOM 2164 C CA . ASP A 1 269 ? 26.500 -2.670 -30.582 1.00 96.88 269 ASP A CA 1
ATOM 2165 C C . ASP A 1 269 ? 25.583 -2.212 -29.449 1.00 96.88 269 ASP A C 1
ATOM 2167 O O . ASP A 1 269 ? 26.067 -1.822 -28.382 1.00 96.88 269 ASP A O 1
ATOM 2171 N N . MET A 1 270 ? 24.263 -2.319 -29.636 1.00 96.56 270 MET A N 1
ATOM 2172 C CA . MET A 1 270 ? 23.315 -2.021 -28.570 1.00 96.56 270 MET A CA 1
ATOM 2173 C C . MET A 1 270 ? 23.400 -3.062 -27.452 1.00 96.56 270 MET A C 1
ATOM 2175 O O . MET A 1 270 ? 23.435 -2.697 -26.282 1.00 96.56 270 MET A O 1
ATOM 2179 N N . SER A 1 271 ? 23.531 -4.345 -27.787 1.00 95.56 271 SER A N 1
ATOM 2180 C CA . SER A 1 271 ? 23.721 -5.420 -26.813 1.00 95.56 271 SER A CA 1
ATOM 2181 C C . SER A 1 271 ? 24.990 -5.211 -25.980 1.00 95.56 271 SER A C 1
ATOM 2183 O O . SER A 1 271 ? 24.939 -5.297 -24.756 1.00 95.56 271 SER A O 1
ATOM 2185 N N . LYS A 1 272 ? 26.117 -4.833 -26.600 1.00 96.44 272 LYS A N 1
ATOM 2186 C CA . LYS A 1 272 ? 27.362 -4.499 -25.881 1.00 96.44 272 LYS A CA 1
ATOM 2187 C C . LYS A 1 272 ? 27.209 -3.274 -24.987 1.00 96.44 272 LYS A C 1
ATOM 2189 O O . LYS A 1 272 ? 27.745 -3.259 -23.882 1.00 96.44 272 LYS A O 1
ATOM 2194 N N . LYS A 1 273 ? 26.512 -2.242 -25.468 1.00 96.75 273 LYS A N 1
ATOM 2195 C CA . LYS A 1 273 ? 26.302 -0.997 -24.722 1.00 96.75 273 LYS A CA 1
ATOM 2196 C C . LYS A 1 273 ? 25.362 -1.196 -23.533 1.00 96.75 273 LYS A C 1
ATOM 2198 O O . LYS A 1 273 ? 25.647 -0.698 -22.446 1.00 96.75 273 LYS A O 1
ATOM 2203 N N . LEU A 1 274 ? 24.267 -1.930 -23.723 1.00 97.31 274 LEU A N 1
ATOM 2204 C CA . LEU A 1 274 ? 23.340 -2.268 -22.650 1.00 97.31 274 LEU A CA 1
ATOM 2205 C C . LEU A 1 274 ? 23.959 -3.268 -21.684 1.00 97.31 274 LEU A C 1
ATOM 2207 O O . LEU A 1 274 ? 23.779 -3.101 -20.485 1.00 97.31 274 LEU A O 1
ATOM 2211 N N . GLY A 1 275 ? 24.701 -4.267 -22.159 1.00 97.31 275 GLY A N 1
ATOM 2212 C CA . GLY A 1 275 ? 25.110 -5.406 -21.343 1.00 97.31 275 GLY A CA 1
ATOM 2213 C C . GLY A 1 275 ? 23.893 -6.168 -20.809 1.00 97.31 275 GLY A C 1
ATOM 2214 O O . GLY A 1 275 ? 22.841 -6.196 -21.442 1.00 97.31 275 GLY A O 1
ATOM 2215 N N . THR A 1 276 ? 24.033 -6.761 -19.624 1.00 98.31 276 THR A N 1
ATOM 2216 C CA . THR A 1 276 ? 22.945 -7.469 -18.934 1.00 98.31 276 THR A CA 1
ATOM 2217 C C . THR A 1 276 ? 22.615 -6.844 -17.580 1.00 98.31 276 THR A C 1
ATOM 2219 O O . THR A 1 276 ? 23.397 -6.066 -17.013 1.00 98.31 276 THR A O 1
ATOM 2222 N N . PHE A 1 277 ? 21.439 -7.182 -17.064 1.00 98.56 277 PHE A N 1
ATOM 2223 C CA . PHE A 1 277 ? 20.826 -6.589 -15.882 1.00 98.56 277 PHE A CA 1
ATOM 2224 C C . PHE A 1 277 ? 20.430 -7.671 -14.880 1.00 98.56 277 PHE A C 1
ATOM 2226 O O . PHE A 1 277 ? 20.153 -8.808 -15.256 1.00 98.56 277 PHE A O 1
ATOM 2233 N N . ASP A 1 278 ? 20.448 -7.326 -13.595 1.00 98.19 278 ASP A N 1
ATOM 2234 C CA . ASP A 1 278 ? 19.883 -8.191 -12.556 1.00 98.19 278 ASP A CA 1
ATOM 2235 C C . ASP A 1 278 ? 18.349 -8.184 -12.664 1.00 98.19 278 ASP A C 1
ATOM 2237 O O . ASP A 1 278 ? 17.734 -9.236 -12.514 1.00 98.19 278 ASP A O 1
ATOM 2241 N N . HIS A 1 279 ? 17.763 -7.034 -13.029 1.00 97.44 279 HIS A N 1
ATOM 2242 C CA . HIS A 1 279 ? 16.316 -6.874 -13.182 1.00 97.44 279 HIS A CA 1
ATOM 2243 C C . HIS A 1 279 ? 15.937 -6.153 -14.478 1.00 97.44 279 HIS A C 1
ATOM 2245 O O . HIS A 1 279 ? 16.567 -5.164 -14.863 1.00 97.44 279 HIS A O 1
ATOM 2251 N N . VAL A 1 280 ? 14.864 -6.608 -15.122 1.00 98.38 280 VAL A N 1
ATOM 2252 C CA . VAL A 1 280 ? 14.233 -5.907 -16.251 1.00 98.38 280 VAL A CA 1
ATOM 2253 C C . VAL A 1 280 ? 12.790 -5.557 -15.897 1.00 98.38 280 VAL A C 1
ATOM 2255 O O . VAL A 1 280 ? 11.999 -6.431 -15.554 1.00 98.38 280 VAL A O 1
ATOM 2258 N N . THR A 1 281 ? 12.419 -4.286 -15.994 1.00 97.62 281 THR A N 1
ATOM 2259 C CA . THR A 1 281 ? 11.050 -3.825 -15.746 1.00 97.62 281 THR A CA 1
ATOM 2260 C C . THR A 1 281 ? 10.407 -3.287 -17.014 1.00 97.62 281 THR A C 1
ATOM 2262 O O . THR A 1 281 ? 11.084 -2.861 -17.949 1.00 97.62 281 THR A O 1
ATOM 2265 N N . SER A 1 282 ? 9.079 -3.327 -17.071 1.00 97.56 282 SER A N 1
ATOM 2266 C CA . SER A 1 282 ? 8.320 -2.599 -18.082 1.00 97.56 282 SER A CA 1
ATOM 2267 C C . SER A 1 282 ? 6.936 -2.263 -17.554 1.00 97.56 282 SER A C 1
ATOM 2269 O O . SER A 1 282 ? 6.218 -3.138 -17.064 1.00 97.56 282 SER A O 1
ATOM 2271 N N . PHE A 1 283 ? 6.547 -0.997 -17.677 1.00 94.19 283 PHE A N 1
ATOM 2272 C CA . PHE A 1 283 ? 5.257 -0.506 -17.209 1.00 94.19 283 PHE A CA 1
ATOM 2273 C C . PHE A 1 283 ? 4.461 0.052 -18.376 1.00 94.19 283 PHE A C 1
ATOM 2275 O O . PHE A 1 283 ? 4.841 1.062 -18.957 1.00 94.19 283 PHE A O 1
ATOM 2282 N N . PHE A 1 284 ? 3.328 -0.573 -18.694 1.00 90.44 284 PHE A N 1
ATOM 2283 C CA . PHE A 1 284 ? 2.397 -0.051 -19.696 1.00 90.44 284 PHE A CA 1
ATOM 2284 C C . PHE A 1 284 ? 3.025 0.164 -21.095 1.00 90.44 284 PHE A C 1
ATOM 2286 O O . PHE A 1 284 ? 2.562 1.020 -21.850 1.00 90.44 284 PHE A O 1
ATOM 2293 N N . CYS A 1 285 ? 4.055 -0.625 -21.443 1.00 93.50 285 CYS A N 1
ATOM 2294 C CA . CYS A 1 285 ? 4.719 -0.585 -22.750 1.00 93.50 285 CYS A CA 1
ATOM 2295 C C . CYS A 1 285 ? 4.476 -1.838 -23.606 1.00 93.50 285 CYS A C 1
ATOM 2297 O O . CYS A 1 285 ? 4.131 -1.719 -24.777 1.00 93.50 285 CYS A O 1
ATOM 2299 N N . LEU A 1 286 ? 4.635 -3.041 -23.049 1.00 93.12 286 LEU A N 1
ATOM 2300 C CA . LEU A 1 286 ? 4.692 -4.254 -23.875 1.00 93.12 286 LEU A CA 1
ATOM 2301 C C . LEU A 1 286 ? 3.403 -4.570 -24.647 1.00 93.12 286 LEU A C 1
ATOM 2303 O O . LEU A 1 286 ? 3.484 -5.251 -25.656 1.00 93.12 286 LEU A O 1
ATOM 2307 N N . MET A 1 287 ? 2.239 -4.050 -24.247 1.00 88.88 287 MET A N 1
ATOM 2308 C CA . MET A 1 287 ? 0.993 -4.179 -25.026 1.00 88.88 287 MET A CA 1
ATOM 2309 C C . MET A 1 287 ? 1.027 -3.459 -26.380 1.00 88.88 287 MET A C 1
ATOM 2311 O O . MET A 1 287 ? 0.157 -3.718 -27.196 1.00 88.88 287 MET A O 1
ATOM 2315 N N . TRP A 1 288 ? 1.998 -2.571 -26.612 1.00 87.69 288 TRP A N 1
ATOM 2316 C CA . TRP A 1 288 ? 2.206 -1.885 -27.893 1.00 87.69 288 TRP A CA 1
ATOM 2317 C C . TRP A 1 288 ? 3.201 -2.609 -28.811 1.00 87.69 288 TRP A C 1
ATOM 2319 O O . TRP A 1 288 ? 3.603 -2.057 -29.832 1.00 87.69 288 TRP A O 1
ATOM 2329 N N . VAL A 1 289 ? 3.700 -3.781 -28.406 1.00 91.00 289 VAL A N 1
ATOM 2330 C CA . VAL A 1 289 ? 4.690 -4.538 -29.175 1.00 91.00 289 VAL A CA 1
ATOM 2331 C C . VAL A 1 289 ? 3.992 -5.678 -29.905 1.00 91.00 289 VAL A C 1
ATOM 2333 O O . VAL A 1 289 ? 3.477 -6.600 -29.282 1.00 91.00 289 VAL A O 1
ATOM 2336 N N . ALA A 1 290 ? 4.014 -5.652 -31.233 1.00 87.56 290 ALA A N 1
ATOM 2337 C CA . ALA A 1 290 ? 3.340 -6.663 -32.041 1.00 87.56 290 ALA A CA 1
ATOM 2338 C C . ALA A 1 290 ? 3.924 -8.074 -31.850 1.00 87.56 290 ALA A C 1
ATOM 2340 O O . ALA A 1 290 ? 3.202 -9.038 -31.588 1.00 87.56 290 ALA A O 1
ATOM 2341 N N . ASP A 1 291 ? 5.251 -8.199 -31.949 1.00 91.81 291 ASP A N 1
ATOM 2342 C CA . ASP A 1 291 ? 5.947 -9.473 -31.769 1.00 91.81 291 ASP A CA 1
ATOM 2343 C C . ASP A 1 291 ? 6.352 -9.668 -30.303 1.00 91.81 291 ASP A C 1
ATOM 2345 O O . ASP A 1 291 ? 7.466 -9.355 -29.871 1.00 91.81 291 ASP A O 1
ATOM 2349 N N . GLN A 1 292 ? 5.410 -10.199 -29.525 1.00 91.88 292 GLN A N 1
ATOM 2350 C CA . GLN A 1 292 ? 5.636 -10.532 -28.119 1.00 91.88 292 GLN A CA 1
ATOM 2351 C C . GLN A 1 292 ? 6.767 -11.551 -27.936 1.00 91.88 292 GLN A C 1
ATOM 2353 O O . GLN A 1 292 ? 7.473 -11.492 -26.932 1.00 91.88 292 GLN A O 1
ATOM 2358 N N . GLN A 1 293 ? 6.974 -12.473 -28.884 1.00 95.19 293 GLN A N 1
ATOM 2359 C CA . GLN A 1 293 ? 8.005 -13.497 -28.735 1.00 95.19 293 GLN A CA 1
ATOM 2360 C C . GLN A 1 293 ? 9.401 -12.882 -28.849 1.00 95.19 293 GLN A C 1
ATOM 2362 O O . GLN A 1 293 ? 10.239 -13.137 -27.987 1.00 95.19 293 GLN A O 1
ATOM 2367 N N . ILE A 1 294 ? 9.639 -12.020 -29.845 1.00 96.69 294 ILE A N 1
ATOM 2368 C CA . ILE A 1 294 ? 10.909 -11.288 -29.966 1.00 96.69 294 ILE A CA 1
ATOM 2369 C C . ILE A 1 294 ? 11.147 -10.417 -28.730 1.00 96.69 294 ILE A C 1
ATOM 2371 O O . ILE A 1 294 ? 12.259 -10.409 -28.197 1.00 96.69 294 ILE A O 1
ATOM 2375 N N . ALA A 1 295 ? 10.113 -9.730 -28.236 1.00 97.12 295 ALA A N 1
ATOM 2376 C CA . ALA A 1 295 ? 10.226 -8.917 -27.030 1.00 97.12 295 ALA A CA 1
ATOM 2377 C C . ALA A 1 295 ? 10.650 -9.753 -25.812 1.00 97.12 295 ALA A C 1
ATOM 2379 O O . ALA A 1 295 ? 11.588 -9.378 -25.107 1.00 97.12 295 ALA A O 1
ATOM 2380 N N . MET A 1 296 ? 10.010 -10.906 -25.587 1.00 97.75 296 MET A N 1
ATOM 2381 C CA . MET A 1 296 ? 10.343 -11.795 -24.469 1.00 97.75 296 MET A CA 1
ATOM 2382 C C . MET A 1 296 ? 11.728 -12.433 -24.625 1.00 97.75 296 MET A C 1
ATOM 2384 O O . MET A 1 296 ? 12.481 -12.499 -23.652 1.00 97.75 296 MET A O 1
ATOM 2388 N N . ASP A 1 297 ? 12.112 -12.835 -25.839 1.00 97.94 297 ASP A N 1
ATOM 2389 C CA . ASP A 1 297 ? 13.453 -13.356 -26.127 1.00 97.94 297 ASP A CA 1
ATOM 2390 C C . ASP A 1 297 ? 14.531 -12.306 -25.826 1.00 97.94 297 ASP A C 1
ATOM 2392 O O . ASP A 1 297 ? 15.592 -12.622 -25.286 1.00 97.94 297 ASP A O 1
ATOM 2396 N N . ASN A 1 298 ? 14.268 -11.041 -26.157 1.00 98.38 298 ASN A N 1
ATOM 2397 C CA . ASN A 1 298 ? 15.170 -9.934 -25.868 1.00 98.38 298 ASN A CA 1
ATOM 2398 C C . ASN A 1 298 ? 15.253 -9.620 -24.373 1.00 98.38 298 ASN A C 1
ATOM 2400 O O . ASN A 1 298 ? 16.361 -9.458 -23.863 1.00 98.38 298 ASN A O 1
ATOM 2404 N N . VAL A 1 299 ? 14.120 -9.583 -23.662 1.00 98.19 299 VAL A N 1
ATOM 2405 C CA . VAL A 1 299 ? 14.100 -9.453 -22.194 1.00 98.19 299 VAL A CA 1
ATOM 2406 C C . VAL A 1 299 ? 14.960 -10.549 -21.569 1.00 98.19 299 VAL A C 1
ATOM 2408 O O . VAL A 1 299 ? 15.846 -10.250 -20.772 1.00 98.19 299 VAL A O 1
ATOM 2411 N N . TYR A 1 300 ? 14.781 -11.802 -21.996 1.00 97.75 300 TYR A N 1
ATOM 2412 C CA . TYR A 1 300 ? 15.570 -12.929 -21.504 1.00 97.75 300 TYR A CA 1
ATOM 2413 C C . TYR A 1 300 ? 17.074 -12.773 -21.786 1.00 97.75 300 TYR A C 1
ATOM 2415 O O . TYR A 1 300 ? 17.889 -12.981 -20.891 1.00 97.75 300 TYR A O 1
ATOM 2423 N N . LYS A 1 301 ? 17.464 -12.352 -22.998 1.00 97.69 301 LYS A N 1
ATOM 2424 C CA . LYS A 1 301 ? 18.876 -12.095 -23.358 1.00 97.69 301 LYS A CA 1
ATOM 2425 C C . LYS A 1 301 ? 19.517 -10.974 -22.535 1.00 97.69 301 LYS A C 1
ATOM 2427 O O . LYS A 1 301 ? 20.731 -10.983 -22.341 1.00 97.69 301 LYS A O 1
ATOM 2432 N N . LEU A 1 302 ? 18.727 -9.992 -22.105 1.00 98.44 302 LEU A N 1
ATOM 2433 C CA . LEU A 1 302 ? 19.194 -8.853 -21.314 1.00 98.44 302 LEU A CA 1
ATOM 2434 C C . LEU A 1 302 ? 19.290 -9.174 -19.816 1.00 98.44 302 LEU A C 1
ATOM 2436 O O . LEU A 1 302 ? 19.911 -8.408 -19.078 1.00 98.44 302 LEU A O 1
ATOM 2440 N N . LEU A 1 303 ? 18.744 -10.300 -19.356 1.00 98.31 303 LEU A N 1
ATOM 2441 C CA . LEU A 1 303 ? 18.875 -10.744 -17.972 1.00 98.31 303 LEU A CA 1
ATOM 2442 C C . LEU A 1 303 ? 20.200 -11.473 -17.727 1.00 98.31 303 LEU A C 1
ATOM 2444 O O . LEU A 1 303 ? 20.696 -12.251 -18.543 1.00 98.31 303 LEU A O 1
ATOM 2448 N N . LYS A 1 304 ? 20.785 -11.242 -16.552 1.00 97.75 304 LYS A N 1
ATOM 2449 C CA . LYS A 1 304 ? 21.863 -12.082 -16.019 1.00 97.75 304 LYS A CA 1
ATOM 2450 C C . LYS A 1 304 ? 21.313 -13.459 -15.625 1.00 97.75 304 LYS A C 1
ATOM 2452 O O . LYS A 1 304 ? 20.128 -13.581 -15.315 1.00 97.75 304 LYS A O 1
ATOM 2457 N N . PRO A 1 305 ? 22.166 -14.497 -15.536 1.00 95.25 305 PRO A N 1
ATOM 2458 C CA . PRO A 1 305 ? 21.774 -15.753 -14.905 1.00 95.25 305 PRO A CA 1
ATOM 2459 C C . PRO A 1 305 ? 21.232 -15.513 -13.488 1.00 95.25 305 PRO A C 1
ATOM 2461 O O . PRO A 1 305 ? 21.936 -14.961 -12.645 1.00 95.25 305 PRO A O 1
ATOM 2464 N N . GLY A 1 306 ? 19.987 -15.928 -13.242 1.00 89.69 306 GLY A N 1
ATOM 2465 C CA . GLY A 1 306 ? 19.293 -15.714 -11.967 1.00 89.69 306 GLY A CA 1
ATOM 2466 C C . GLY A 1 306 ? 18.631 -14.341 -11.802 1.00 89.69 306 GLY A C 1
ATOM 2467 O O . GLY A 1 306 ? 18.084 -14.087 -10.735 1.00 89.69 306 GLY A O 1
ATOM 2468 N N . GLY A 1 307 ? 18.676 -13.478 -12.822 1.00 94.25 307 GLY A N 1
ATOM 2469 C CA . GLY A 1 307 ? 17.894 -12.245 -12.859 1.00 94.25 307 GLY A CA 1
ATOM 2470 C C . GLY A 1 307 ? 16.408 -12.507 -13.102 1.00 94.25 307 GLY A C 1
ATOM 2471 O O . GLY A 1 307 ? 16.018 -13.590 -13.548 1.00 94.25 307 GLY A O 1
ATOM 2472 N N . ASP A 1 308 ? 15.582 -11.504 -12.829 1.00 94.69 308 ASP A N 1
ATOM 2473 C CA . ASP A 1 308 ? 14.129 -11.569 -12.978 1.00 94.69 308 ASP A CA 1
ATOM 2474 C C . ASP A 1 308 ? 13.557 -10.343 -13.700 1.00 94.69 308 ASP A C 1
ATOM 2476 O O . ASP A 1 308 ? 14.250 -9.370 -14.009 1.00 94.69 308 ASP A O 1
ATOM 2480 N N . CYS A 1 309 ? 12.267 -10.405 -14.020 1.00 95.75 309 CYS A N 1
ATOM 2481 C CA . CYS A 1 309 ? 11.574 -9.288 -14.635 1.00 95.75 309 CYS A CA 1
ATOM 2482 C C . CYS A 1 309 ? 10.215 -9.028 -13.999 1.00 95.75 309 CYS A C 1
ATOM 2484 O O . CYS A 1 309 ? 9.516 -9.961 -13.599 1.00 95.75 309 CYS A O 1
ATOM 2486 N N . PHE A 1 310 ? 9.807 -7.761 -14.004 1.00 94.50 310 PHE A N 1
ATOM 2487 C CA . PHE A 1 310 ? 8.469 -7.344 -13.604 1.00 94.50 310 PHE A CA 1
ATOM 2488 C C . PHE A 1 310 ? 7.796 -6.539 -14.707 1.00 94.50 310 PHE A C 1
ATOM 2490 O O . PHE A 1 310 ? 8.250 -5.454 -15.078 1.00 94.50 310 PHE A O 1
ATOM 2497 N N . LEU A 1 311 ? 6.706 -7.090 -15.235 1.00 93.88 311 LEU A N 1
ATOM 2498 C CA . LEU A 1 311 ? 6.054 -6.604 -16.443 1.00 93.88 311 LEU A CA 1
ATOM 2499 C C . LEU A 1 311 ? 4.590 -6.281 -16.138 1.00 93.88 311 LEU A C 1
ATOM 2501 O O . LEU A 1 311 ? 3.820 -7.160 -15.754 1.00 93.88 311 LEU A O 1
ATOM 2505 N N . VAL A 1 312 ? 4.197 -5.023 -16.333 1.00 89.62 312 VAL A N 1
ATOM 2506 C CA . VAL A 1 312 ? 2.809 -4.573 -16.180 1.00 89.62 312 VAL A CA 1
ATOM 2507 C C . VAL A 1 312 ? 2.198 -4.371 -17.558 1.00 89.62 312 VAL A C 1
ATOM 2509 O O . VAL A 1 312 ? 2.522 -3.415 -18.269 1.00 89.62 312 VAL A O 1
ATOM 2512 N N . ILE A 1 313 ? 1.295 -5.280 -17.925 1.00 85.56 313 ILE A N 1
ATOM 2513 C CA . ILE A 1 313 ? 0.663 -5.337 -19.244 1.00 85.56 313 ILE A CA 1
ATOM 2514 C C . ILE A 1 313 ? -0.843 -5.127 -19.090 1.00 85.56 313 ILE A C 1
ATOM 2516 O O . ILE A 1 313 ? -1.484 -5.746 -18.241 1.00 85.56 313 ILE A O 1
ATOM 2520 N N . VAL A 1 314 ? -1.416 -4.253 -19.918 1.00 80.31 314 VAL A N 1
ATOM 2521 C CA . VAL A 1 314 ? -2.869 -4.085 -20.005 1.00 80.31 314 VAL A CA 1
ATOM 2522 C C . VAL A 1 314 ? -3.392 -5.117 -20.993 1.00 80.31 314 VAL A C 1
ATOM 2524 O O . VAL A 1 314 ? -3.085 -5.030 -22.177 1.00 80.31 314 VAL A O 1
ATOM 2527 N N . ALA A 1 315 ? -4.149 -6.096 -20.500 1.00 77.81 315 ALA A N 1
ATOM 2528 C CA . ALA A 1 315 ? -4.720 -7.150 -21.339 1.00 77.81 315 ALA A CA 1
ATOM 2529 C C . ALA A 1 315 ? -5.977 -6.690 -22.094 1.00 77.81 315 ALA A C 1
ATOM 2531 O O . ALA A 1 315 ? -6.205 -7.119 -23.219 1.00 77.81 315 ALA A O 1
ATOM 2532 N N . ASP A 1 316 ? -6.784 -5.826 -21.475 1.00 76.94 316 ASP A N 1
ATOM 2533 C CA . ASP A 1 316 ? -8.002 -5.274 -22.063 1.00 76.94 316 ASP A CA 1
ATOM 2534 C C . ASP A 1 316 ? -8.291 -3.888 -21.467 1.00 76.94 316 ASP A C 1
ATOM 2536 O O . ASP A 1 316 ? -8.066 -3.646 -20.277 1.00 76.94 316 ASP A O 1
ATOM 2540 N N . SER A 1 317 ? -8.743 -2.958 -22.306 1.00 76.50 317 SER A N 1
ATOM 2541 C CA . SER A 1 317 ? -9.116 -1.601 -21.913 1.00 76.50 317 SER A CA 1
ATOM 2542 C C . SER A 1 317 ? -10.022 -0.969 -22.971 1.00 76.50 317 SER A C 1
ATOM 2544 O O . SER A 1 317 ? -9.658 -0.972 -24.149 1.00 76.50 317 SER A O 1
ATOM 2546 N N . PRO A 1 318 ? -11.114 -0.283 -22.574 1.00 79.00 318 PRO A N 1
ATOM 2547 C CA . PRO A 1 318 ? -11.959 0.482 -23.499 1.00 79.00 318 PRO A CA 1
ATOM 2548 C C . PRO A 1 318 ? -11.202 1.541 -24.318 1.00 79.00 318 PRO A C 1
ATOM 2550 O O . PRO A 1 318 ? -11.699 2.028 -25.334 1.00 79.00 318 PRO A O 1
ATOM 2553 N N . ILE A 1 319 ? -9.999 1.929 -23.877 1.00 77.44 319 ILE A N 1
ATOM 2554 C CA . ILE A 1 319 ? -9.116 2.830 -24.622 1.00 77.44 319 ILE A CA 1
ATOM 2555 C C . ILE A 1 319 ? -8.716 2.208 -25.965 1.00 77.44 319 ILE A C 1
ATOM 2557 O O . ILE A 1 319 ? -8.688 2.922 -26.967 1.00 77.44 319 ILE A O 1
ATOM 2561 N N . PHE A 1 320 ? -8.452 0.900 -26.010 1.00 79.69 320 PHE A N 1
ATOM 2562 C CA . PHE A 1 320 ? -8.075 0.223 -27.249 1.00 79.69 320 PHE A CA 1
ATOM 2563 C C . PHE A 1 320 ? -9.228 0.236 -28.248 1.00 79.69 320 PHE A C 1
ATOM 2565 O O . PHE A 1 320 ? -9.032 0.684 -29.373 1.00 79.69 320 PHE A O 1
ATOM 2572 N N . ASP A 1 321 ? -10.450 -0.097 -27.825 1.00 83.12 321 ASP A N 1
ATOM 2573 C CA . ASP A 1 321 ? -11.642 -0.013 -28.682 1.00 83.12 321 ASP A CA 1
ATOM 2574 C C . ASP A 1 321 ? -11.846 1.390 -29.263 1.00 83.12 321 ASP A C 1
ATOM 2576 O O . ASP A 1 321 ? -12.169 1.557 -30.445 1.00 83.12 321 ASP A O 1
ATOM 2580 N N . ALA A 1 322 ? -11.626 2.422 -28.445 1.00 85.62 322 ALA A N 1
ATOM 2581 C CA . ALA A 1 322 ? -11.721 3.806 -28.887 1.00 85.62 322 ALA A CA 1
ATOM 2582 C C . ALA A 1 322 ? -10.660 4.145 -29.950 1.00 85.62 322 ALA A C 1
ATOM 2584 O O . ALA A 1 322 ? -10.987 4.804 -30.942 1.00 85.62 322 ALA A O 1
ATOM 2585 N N . ILE A 1 323 ? -9.417 3.683 -29.776 1.00 83.56 323 ILE A N 1
ATOM 2586 C CA . ILE A 1 323 ? -8.327 3.868 -30.747 1.00 83.56 323 ILE A CA 1
ATOM 2587 C C . ILE A 1 323 ? -8.646 3.121 -32.048 1.00 83.56 323 ILE A C 1
ATOM 2589 O O . ILE A 1 323 ? -8.688 3.747 -33.109 1.00 83.56 323 ILE A O 1
ATOM 2593 N N . CYS A 1 324 ? -8.974 1.830 -31.965 1.00 85.31 324 CYS A N 1
ATOM 2594 C CA . CYS A 1 324 ? -9.363 0.984 -33.094 1.00 85.31 324 CYS A CA 1
ATOM 2595 C C . CYS A 1 324 ? -10.504 1.621 -33.903 1.00 85.31 324 CYS A C 1
ATOM 2597 O O . CYS A 1 324 ? -10.417 1.769 -35.123 1.00 85.31 324 CYS A O 1
ATOM 2599 N N . SER A 1 325 ? -11.548 2.100 -33.216 1.00 89.19 325 SER A N 1
ATOM 2600 C CA . SER A 1 325 ? -12.681 2.789 -33.841 1.00 89.19 325 SER A CA 1
ATOM 2601 C C . SER A 1 325 ? -12.253 4.034 -34.622 1.00 89.19 325 SER A C 1
ATOM 2603 O O . SER A 1 325 ? -12.803 4.322 -35.687 1.00 89.19 325 SER A O 1
ATOM 2605 N N . VAL A 1 326 ? -11.277 4.797 -34.120 1.00 89.31 326 VAL A N 1
ATOM 2606 C CA . VAL A 1 326 ? -10.739 5.962 -34.834 1.00 89.31 326 VAL A CA 1
ATOM 2607 C C . VAL A 1 326 ? -9.950 5.532 -36.065 1.00 89.31 326 VAL A C 1
ATOM 2609 O O . VAL A 1 326 ? -10.155 6.129 -37.125 1.00 89.31 326 VAL A O 1
ATOM 2612 N N . CYS A 1 327 ? -9.118 4.495 -35.953 1.00 87.75 327 CYS A N 1
ATOM 2613 C CA . CYS A 1 327 ? -8.341 3.953 -37.065 1.00 87.75 327 CYS A CA 1
ATOM 2614 C C . CYS A 1 327 ? -9.233 3.429 -38.203 1.00 87.75 327 CYS A C 1
ATOM 2616 O O . CYS A 1 327 ? -8.869 3.549 -39.368 1.00 87.75 327 CYS A O 1
ATOM 2618 N N . GLU A 1 328 ? -10.431 2.921 -37.904 1.00 88.00 328 GLU A N 1
ATOM 2619 C CA . GLU A 1 328 ? -11.365 2.403 -38.916 1.00 88.00 328 GLU A CA 1
ATOM 2620 C C . GLU A 1 328 ? -12.281 3.469 -39.545 1.00 88.00 328 GLU A C 1
ATOM 2622 O O . GLU A 1 328 ? -12.958 3.202 -40.546 1.00 88.00 328 GLU A O 1
ATOM 2627 N N . LYS A 1 329 ? -12.305 4.705 -39.025 1.00 91.25 329 LYS A N 1
ATOM 2628 C CA . LYS A 1 329 ? -13.161 5.767 -39.583 1.00 91.25 329 LYS A CA 1
ATOM 2629 C C . LYS A 1 329 ? -12.763 6.095 -41.027 1.00 91.25 329 LYS A C 1
ATOM 2631 O O . LYS A 1 329 ? -11.581 6.321 -41.285 1.00 91.25 329 LYS A O 1
ATOM 2636 N N . PRO A 1 330 ? -13.725 6.279 -41.960 1.00 92.75 330 PRO A N 1
ATOM 2637 C CA . PRO A 1 330 ? -13.433 6.583 -43.366 1.00 92.75 330 PRO A CA 1
ATOM 2638 C C . PRO A 1 330 ? -12.493 7.771 -43.581 1.00 92.75 330 PRO A C 1
ATOM 2640 O O . PRO A 1 330 ? -11.704 7.759 -44.515 1.00 92.75 330 PRO A O 1
ATOM 2643 N N . ARG A 1 331 ? -12.558 8.774 -42.695 1.00 93.19 331 ARG A N 1
ATOM 2644 C CA . ARG A 1 331 ? -11.689 9.957 -42.719 1.00 93.19 331 ARG A CA 1
ATOM 2645 C C . ARG A 1 331 ? -10.216 9.641 -42.426 1.00 93.19 331 ARG A C 1
ATOM 2647 O O . ARG A 1 331 ? -9.352 10.373 -42.890 1.00 93.19 331 ARG A O 1
ATOM 2654 N N . TRP A 1 332 ? -9.943 8.616 -41.620 1.00 90.06 332 TRP A N 1
ATOM 2655 C CA . TRP A 1 332 ? -8.622 8.360 -41.043 1.00 90.06 332 TRP A CA 1
ATOM 2656 C C . TRP A 1 332 ? -7.984 7.049 -41.504 1.00 90.06 332 TRP A C 1
ATOM 2658 O O . TRP A 1 332 ? -6.764 6.935 -41.469 1.00 90.06 332 TRP A O 1
ATOM 2668 N N . LYS A 1 333 ? -8.783 6.086 -41.976 1.00 87.31 333 LYS A N 1
ATOM 2669 C CA . LYS A 1 333 ? -8.334 4.728 -42.321 1.00 87.31 333 LYS A CA 1
ATOM 2670 C C . LYS A 1 333 ? -7.171 4.659 -43.312 1.00 87.31 333 LYS A C 1
ATOM 2672 O O . LYS A 1 333 ? -6.383 3.727 -43.252 1.00 87.31 333 LYS A O 1
ATOM 2677 N N . GLU A 1 334 ? -7.050 5.634 -44.212 1.00 91.31 334 GLU A N 1
ATOM 2678 C CA . GLU A 1 334 ? -5.972 5.677 -45.210 1.00 91.31 334 GLU A CA 1
ATOM 2679 C C . GLU A 1 334 ? -4.630 6.132 -44.614 1.00 91.31 334 GLU A C 1
ATOM 2681 O O . GLU A 1 334 ? -3.586 5.886 -45.207 1.00 91.31 334 GLU A O 1
ATOM 2686 N N . TYR A 1 335 ? -4.648 6.760 -43.434 1.00 89.75 335 TYR A N 1
ATOM 2687 C CA . TYR A 1 335 ? -3.450 7.214 -42.722 1.00 89.75 335 TYR A CA 1
ATOM 2688 C C . TYR A 1 335 ? -2.932 6.187 -41.708 1.00 89.75 335 TYR A C 1
ATOM 2690 O O . TYR A 1 335 ? -1.754 6.211 -41.367 1.00 89.75 335 TYR A O 1
ATOM 2698 N N . PHE A 1 336 ? -3.790 5.278 -41.241 1.00 85.25 336 PHE A N 1
ATOM 2699 C CA . PHE A 1 336 ? -3.450 4.237 -40.268 1.00 85.25 336 PHE A CA 1
ATOM 2700 C C . PHE A 1 336 ? -3.231 2.885 -40.962 1.00 85.25 336 PHE A C 1
ATOM 2702 O O . PHE A 1 336 ? -3.907 1.908 -40.671 1.00 85.25 336 PHE A O 1
ATOM 2709 N N . ILE A 1 337 ? -2.321 2.804 -41.930 1.00 80.50 337 ILE A N 1
ATOM 2710 C CA . ILE A 1 337 ? -2.035 1.534 -42.620 1.00 80.50 337 ILE A CA 1
ATOM 2711 C C . ILE A 1 337 ? -1.286 0.593 -41.663 1.00 80.50 337 ILE A C 1
ATOM 2713 O O . ILE A 1 337 ? -0.327 1.015 -41.026 1.00 80.50 337 ILE A O 1
ATOM 2717 N N . GLY A 1 338 ? -1.715 -0.671 -41.569 1.00 75.31 338 GLY A N 1
ATOM 2718 C CA . GLY A 1 338 ? -1.048 -1.686 -40.737 1.00 75.31 338 GLY A CA 1
ATOM 2719 C C . GLY A 1 338 ? -1.303 -1.557 -39.232 1.00 75.31 338 GLY A C 1
ATOM 2720 O O . GLY A 1 338 ? -0.653 -2.235 -38.453 1.00 75.31 338 GLY A O 1
ATOM 2721 N N . TRP A 1 339 ? -2.261 -0.727 -38.796 1.00 76.44 339 TRP A N 1
ATOM 2722 C CA . TRP A 1 339 ? -2.542 -0.536 -37.362 1.00 76.44 339 TRP A CA 1
ATOM 2723 C C . TRP A 1 339 ? -2.977 -1.821 -36.639 1.00 76.44 339 TRP A C 1
ATOM 2725 O O . TRP A 1 339 ? -2.846 -1.906 -35.428 1.00 76.44 339 TRP A O 1
ATOM 2735 N N . LYS A 1 340 ? -3.496 -2.812 -37.379 1.00 71.81 340 LYS A N 1
ATOM 2736 C CA . LYS A 1 340 ? -3.890 -4.129 -36.847 1.00 71.81 340 LYS A CA 1
ATOM 2737 C C . LYS A 1 340 ? -2.699 -5.030 -36.525 1.00 71.81 340 LYS A C 1
ATOM 2739 O O . LYS A 1 340 ? -2.884 -6.045 -35.865 1.00 71.81 340 LYS A O 1
ATOM 2744 N N . ASP A 1 341 ? -1.524 -4.662 -37.022 1.00 67.44 341 ASP A N 1
ATOM 2745 C CA . ASP A 1 341 ? -0.267 -5.361 -36.800 1.00 67.44 341 ASP A CA 1
ATOM 2746 C C . ASP A 1 341 ? 0.534 -4.708 -35.656 1.00 67.44 341 ASP A C 1
ATOM 2748 O O . ASP A 1 341 ? 1.733 -4.949 -35.568 1.00 67.44 341 ASP A O 1
ATOM 2752 N N . PHE A 1 342 ? -0.094 -3.850 -34.834 1.00 56.00 342 PHE A N 1
ATOM 2753 C CA . PHE A 1 342 ? 0.524 -3.065 -33.758 1.00 56.00 342 PHE A CA 1
ATOM 2754 C C . PHE A 1 342 ? -0.105 -3.348 -32.394 1.00 56.00 342 PHE A C 1
ATOM 2756 O O . PHE A 1 342 ? -1.337 -3.578 -32.357 1.00 56.00 342 PHE A O 1
#

Sequence (342 aa):
MIELEKKNFKGCDRVSCEVLDIGTKISEQKLKDLGTFDHVMSFFCLMWVPDQETAMENIFKLVKPGGDCFIVLAANSTIIDAVTSVCESPRWKEYFIGWQDFYAFPYRKLDETKEKGMKFLKNAGFVDIKADLMTNYIKFLSDEQKVNFLSSMPNKFSKEVTKEEENEIIKERIQHLTKSQQAAKDDDNAGKYDWINWRKDGHDSLLDIGSGPGNTIREVLYPLLPINFSRLVLSDISGPMVELQKREFQGYDRVSCEVLDIGTQISDDMSKKLGTFDHVTSFFCLMWVADQQIAMDNVYKLLKPGGDCFLVIVADSPIFDAICSVCEKPRWKEYFIGWKDF

Nearest PDB structures (foldseek):
  8h26-assembly2_B  TM=6.400E-01  e=6.601E-04  Staphylococcus aureus subsp. aureus NCTC 8325
  8h26-assembly3_D  TM=7.329E-01  e=3.739E-03  Staphylococcus aureus subsp. aureus NCTC 8325
  8h26-assembly1_A  TM=6.850E-01  e=3.162E-03  Staphylococcus aureus subsp. aureus NCTC 8325
  8h27-assembly2_D  TM=6.434E-01  e=4.677E-03  Staphylococcus aureus subsp. aureus NCTC 8325
  8h27-assembly1_C  TM=6.567E-01  e=7.739E-03  Staphylococcus aureus subsp. aureus NCTC 8325

Secondary structure (DSSP, 8-state):
-HHHHHHHTTT-TT-------TTS---HHHHHHH--EEEEEEES-GGG-S-HHHHHHHHHHHEEEEEEEEEE--S--HHHHHHHHHHTSTTTGGGSTTHHHHS--TT--HHHHHHHHHHHHHHHT--S------------SSHHHHHHHHHTS----SS---HHHHHHHHHHHHHHHHHHHHHHHHH-SSSS-TTS---TTS--EEEEES-TTSHHIIIIIGGGS-TT--EEEEEES-HHHHHHHHHHTTT-TTEEEEE--TTSPPPHHHHHHH--EEEEEEES-GGG-S-HHHHHHHHHHHEEEEEEEEEE-----HHHHHHHHHHHSTTTTTTSTTGGG-

Foldseek 3Di:
DQVVVCVVCPPVPPDDGDDDDLLDDDDPVNLVVLAADLEAEEAAPCLQRQRLLSNLLSNLSRHDVNGYYYYHHDLADLLLVLLVVLCPDPVCVLFCVPVCNRSVSVRPPPVCNFVVNVVSNVSSPDDPDDDDDDDDDDDDPDVVSVLVVLLPPDDDTPDDDDPVRSVVSSVSSSVSSVVVVVVCVVVPVPDPDPLFPQDPVLQFEEEEEACQLVPCVVPPVVVVRRPNHNAYEYERLDPVSQVNNCVVCPPVPRYHYYNDDLLDDQDPVNCVVLPAGLEYEYAAPLQQRLRNPSNVVSNVSRHDVNHYYYYHYDPDDVVVVVVVVQCPDPVRVVVCPCVVSD

Solvent-accessible surface area (backbone atoms only — not comparable to full-atom values): 19864 Å² total; per-residue (Å²): 109,61,72,57,50,47,61,73,47,63,89,42,93,88,64,86,76,80,93,77,67,54,50,45,92,75,51,73,67,57,47,60,73,72,44,67,30,62,64,48,77,45,72,73,50,67,33,46,34,64,44,49,58,49,26,34,35,48,53,46,70,33,33,37,94,91,40,47,72,49,81,45,60,62,42,68,51,68,64,56,51,18,55,48,54,47,38,67,28,92,88,39,28,78,38,24,62,66,41,60,65,62,65,28,37,79,33,57,57,66,96,47,28,63,62,52,54,53,48,35,40,44,73,41,65,57,72,93,82,81,83,84,89,80,92,79,82,90,77,67,92,41,71,66,56,48,50,55,54,61,68,64,53,88,80,74,61,63,49,93,76,55,72,68,56,51,52,49,53,48,51,52,27,51,54,44,33,52,50,54,53,49,53,42,62,78,68,48,85,69,69,90,58,84,72,55,90,68,53,94,83,25,58,42,26,37,37,34,44,38,40,54,72,32,58,63,44,64,74,56,51,54,82,66,54,49,97,59,40,58,34,38,34,39,20,14,66,46,57,72,32,29,58,44,30,50,61,74,48,61,90,42,92,48,54,47,63,40,73,42,60,54,54,49,86,75,47,72,69,55,45,64,72,66,49,63,17,45,33,40,36,28,58,77,30,67,66,64,37,60,44,56,64,49,28,52,55,46,55,57,68,33,37,37,94,92,36,54,67,42,77,45,66,69,90,77,57,75,65,54,57,54,50,52,55,50,42,66,32,87,91,39,34,85,78,46,72,67,59,89,67,74

Radius of gyration: 27.14 Å; Cα contacts (8 Å, |Δi|>4): 427; chains: 1; bounding box: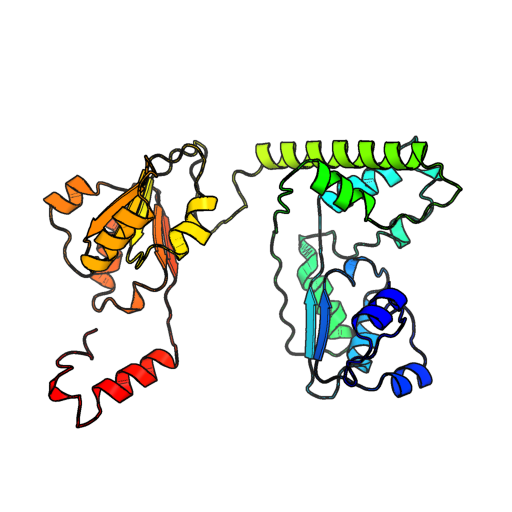 62×42×83 Å

Organism: Phlebotomus papatasi (NCBI:txid29031)

Mean predicted aligned error: 13.81 Å

InterPro domains:
  IPR013216 Methyltransferase type 11 [PF08241] (26-71)
  IPR013217 Methyltransferase type 12 [PF08242] (207-308)
  IPR029063 S-adenosyl-L-methionine-dependent methyltransferase superfamily [G3DSA:3.40.50.150] (1-190)
  IPR029063 S-adenosyl-L-methionine-dependent methyltransferase superfamily [G3DSA:3.40.50.150] (198-341)
  IPR029063 S-adenosyl-L-methionine-dependent methyltransferase superfamily [SSF53335] (1-172)
  IPR029063 S-adenosyl-L-methionine-dependent methyltransferase superfamily [SSF53335] (200-325)